Protein AF-0000000075447834 (afdb_homodimer)

Secondary structure (DSSP, 8-state):
---TT--GGGS-STTS--------SEEEEEEE--TTSS--EEEEEESS-HHHHHHHHHHHHHTTS-EEEEEEE-SSEEEEEEE----HHHHHHTT-SS--TT--/---TT--GGGS-STTS--------SEEEEEEE--TTSS--EEEEEESS-HHHHHHHHHHHHHTTS-EEEEEEE-SSEEEEEEE----HHHHHHTT-SS--TT--

Nearest PDB structures (foldseek):
  1kh0-assembly2_B  TM=5.477E-01  e=8.102E-01  Finegoldia magna ATCC 29328
  4hjg-assembly1_E  TM=5.346E-01  e=2.939E+00  Finegoldia magna
  2ptl-assembly1_A  TM=4.427E-01  e=2.271E+00  Finegoldia magna ATCC 29328
  2lgy-assembly1_A  TM=3.957E-01  e=1.272E+00  Homo sapiens
  4hjg-assembly1_E  TM=5.349E-01  e=2.998E+00  Finegoldia magna

pLDDT: mean 83.27, std 23.87, range [28.47, 98.81]

Organism: Fusarium oxysporum f. sp. cubense (strain race 4) (NCBI:txid2502994)

Structure (mmCIF, N/CA/C/O backbone):
data_AF-0000000075447834-model_v1
#
loop_
_entity.id
_entity.type
_entity.pdbx_description
1 polymer 'Uncharacterized protein'
#
loop_
_atom_site.group_PDB
_atom_site.id
_atom_site.type_symbol
_atom_site.label_atom_id
_atom_site.label_alt_id
_atom_site.label_comp_id
_atom_site.label_asym_id
_atom_site.label_entity_id
_atom_site.label_seq_id
_atom_site.pdbx_PDB_ins_code
_atom_site.Cartn_x
_atom_site.Cartn_y
_atom_site.Cartn_z
_atom_site.occupancy
_atom_site.B_iso_or_equiv
_atom_site.auth_seq_id
_atom_site.auth_comp_id
_atom_site.auth_asym_id
_atom_site.auth_atom_id
_atom_site.pdbx_PDB_model_num
ATOM 1 N N . THR A 1 1 ? -39.594 -42.281 -1.046 1 28.5 1 THR A N 1
ATOM 2 C CA . THR A 1 1 ? -38.969 -42.125 0.265 1 28.5 1 THR A CA 1
ATOM 3 C C . THR A 1 1 ? -37.5 -41.844 0.125 1 28.5 1 THR A C 1
ATOM 5 O O . THR A 1 1 ? -36.719 -42.656 -0.408 1 28.5 1 THR A O 1
ATOM 8 N N . VAL A 1 2 ? -37.062 -40.562 -0.288 1 35.28 2 VAL A N 1
ATOM 9 C CA . VAL A 1 2 ? -35.719 -40.062 -0.541 1 35.28 2 VAL A CA 1
ATOM 10 C C . VAL A 1 2 ? -34.844 -40.25 0.708 1 35.28 2 VAL A C 1
ATOM 12 O O . VAL A 1 2 ? -35.219 -39.781 1.794 1 35.28 2 VAL A O 1
ATOM 15 N N . ASP A 1 3 ? -34.094 -41.469 0.791 1 34.47 3 ASP A N 1
ATOM 16 C CA . ASP A 1 3 ? -33.312 -41.844 1.957 1 34.47 3 ASP A CA 1
ATOM 17 C C . ASP A 1 3 ? -32.25 -40.781 2.273 1 34.47 3 ASP A C 1
ATOM 19 O O . ASP A 1 3 ? -31.422 -40.469 1.436 1 34.47 3 ASP A O 1
ATOM 23 N N . PRO A 1 4 ? -32.312 -39.781 3.139 1 43.09 4 PRO A N 1
ATOM 24 C CA . PRO A 1 4 ? -31.469 -38.688 3.578 1 43.09 4 PRO A CA 1
ATOM 25 C C . PRO A 1 4 ? -30.109 -39.125 4.109 1 43.09 4 PRO A C 1
ATOM 27 O O . PRO A 1 4 ? -29.312 -38.312 4.551 1 43.09 4 PRO A O 1
ATOM 30 N N . SER A 1 5 ? -29.844 -40.469 4.293 1 35.91 5 SER A N 1
ATOM 31 C CA . SER A 1 5 ? -28.688 -40.906 5.055 1 35.91 5 SER A CA 1
ATOM 32 C C . SER A 1 5 ? -27.406 -40.812 4.223 1 35.91 5 SER A C 1
ATOM 34 O O . SER A 1 5 ? -26.375 -41.406 4.59 1 35.91 5 SER A O 1
ATOM 36 N N . THR A 1 6 ? -27.422 -40.656 2.883 1 35.34 6 THR A N 1
ATOM 37 C CA . THR A 1 6 ? -26.125 -40.656 2.197 1 35.34 6 THR A CA 1
ATOM 38 C C . THR A 1 6 ? -25.156 -39.688 2.865 1 35.34 6 THR A C 1
ATOM 40 O O . THR A 1 6 ? -25.375 -38.469 2.855 1 35.34 6 THR A O 1
ATOM 43 N N . ASN A 1 7 ? -24.594 -40.094 3.986 1 37.5 7 ASN A N 1
ATOM 44 C CA . ASN A 1 7 ? -23.547 -39.438 4.762 1 37.5 7 ASN A CA 1
ATOM 45 C C . ASN A 1 7 ? -22.391 -39 3.869 1 37.5 7 ASN A C 1
ATOM 47 O O . ASN A 1 7 ? -21.828 -39.781 3.123 1 37.5 7 ASN A O 1
ATOM 51 N N . PRO A 1 8 ? -22.172 -37.719 3.561 1 40.03 8 PRO A N 1
ATOM 52 C CA . PRO A 1 8 ? -21.016 -37.188 2.852 1 40.03 8 PRO A CA 1
ATOM 53 C C . PRO A 1 8 ? -19.688 -37.75 3.381 1 40.03 8 PRO A C 1
ATOM 55 O O . PRO A 1 8 ? -18.641 -37.125 3.164 1 40.03 8 PRO A O 1
ATOM 58 N N . ALA A 1 9 ? -19.625 -38.875 4.004 1 37.84 9 ALA A N 1
ATOM 59 C CA . ALA A 1 9 ? -18.406 -39.469 4.523 1 37.84 9 ALA A CA 1
ATOM 60 C C . ALA A 1 9 ? -17.344 -39.594 3.432 1 37.84 9 ALA A C 1
ATOM 62 O O . ALA A 1 9 ? -16.141 -39.688 3.725 1 37.84 9 ALA A O 1
ATOM 63 N N . SER A 1 10 ? -17.688 -40.281 2.299 1 38.34 10 SER A N 1
ATOM 64 C CA . SER A 1 10 ? -16.672 -40.875 1.434 1 38.34 10 SER A CA 1
ATOM 65 C C . SER A 1 10 ? -15.758 -39.781 0.834 1 38.34 10 SER A C 1
ATOM 67 O O . SER A 1 10 ? -15.461 -39.812 -0.363 1 38.34 10 SER A O 1
ATOM 69 N N . TRP A 1 11 ? -15.938 -38.531 1.157 1 37.72 11 TRP A N 1
ATOM 70 C CA . TRP A 1 11 ? -14.859 -37.75 0.591 1 37.72 11 TRP A CA 1
ATOM 71 C C . TRP A 1 11 ? -13.5 -38.281 1.04 1 37.72 11 TRP A C 1
ATOM 73 O O . TRP A 1 11 ? -13.312 -38.625 2.209 1 37.72 11 TRP A O 1
ATOM 83 N N . PRO A 1 12 ? -12.828 -39.062 0.175 1 41.09 12 PRO A N 1
ATOM 84 C CA . PRO A 1 12 ? -11.523 -39.562 0.606 1 41.09 12 PRO A CA 1
ATOM 85 C C . PRO A 1 12 ? -10.82 -38.625 1.587 1 41.09 12 PRO A C 1
ATOM 87 O O . PRO A 1 12 ? -11 -37.406 1.512 1 41.09 12 PRO A O 1
ATOM 90 N N . PRO A 1 13 ? -10.57 -39.094 2.828 1 39.94 13 PRO A N 1
ATOM 91 C CA . PRO A 1 13 ? -10.023 -38.25 3.867 1 39.94 13 PRO A CA 1
ATOM 92 C C . PRO A 1 13 ? -8.977 -37.25 3.324 1 39.94 13 PRO A C 1
ATOM 94 O O . PRO A 1 13 ? -8.695 -36.25 3.953 1 39.94 13 PRO A O 1
ATOM 97 N N . GLY A 1 14 ? -8.016 -37.812 2.518 1 38.38 14 GLY A N 1
ATOM 98 C CA . GLY A 1 14 ? -6.762 -37.125 2.242 1 38.38 14 GLY A CA 1
ATOM 99 C C . GLY A 1 14 ? -6.945 -35.781 1.575 1 38.38 14 GLY A C 1
ATOM 100 O O . GLY A 1 14 ? -6.078 -34.906 1.668 1 38.38 14 GLY A O 1
ATOM 101 N N . GLN A 1 15 ? -7.391 -35.875 0.274 1 37.28 15 GLN A N 1
ATOM 102 C CA . GLN A 1 15 ? -7.426 -34.625 -0.498 1 37.28 15 GLN A CA 1
ATOM 103 C C . GLN A 1 15 ? -8.492 -33.688 0.036 1 37.28 15 GLN A C 1
ATOM 105 O O . GLN A 1 15 ? -9.469 -33.375 -0.661 1 37.28 15 GLN A O 1
ATOM 110 N N . ALA A 1 16 ? -9.133 -34.031 1.076 1 38.34 16 ALA A N 1
ATOM 111 C CA . ALA A 1 16 ? -9.93 -32.906 1.513 1 38.34 16 ALA A CA 1
ATOM 112 C C . ALA A 1 16 ? -9.18 -31.5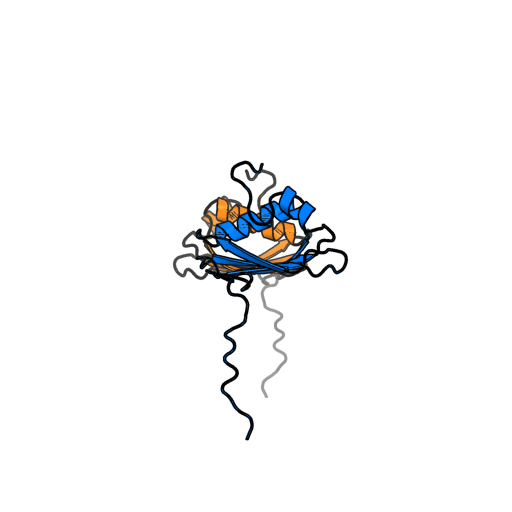78 1.283 1 38.34 16 ALA A C 1
ATOM 114 O O . ALA A 1 16 ? -7.973 -31.5 1.504 1 38.34 16 ALA A O 1
ATOM 115 N N . PRO A 1 17 ? -9.398 -30.828 0.225 1 39.88 17 PRO A N 1
ATOM 116 C CA . PRO A 1 17 ? -8.602 -29.609 0.366 1 39.88 17 PRO A CA 1
ATOM 117 C C . PRO A 1 17 ? -8.32 -29.266 1.824 1 39.88 17 PRO A C 1
ATOM 119 O O . PRO A 1 17 ? -9.25 -29.094 2.619 1 39.88 17 PRO A O 1
ATOM 122 N N . GLU A 1 18 ? -7.73 -30.156 2.682 1 39.69 18 GLU A N 1
ATOM 123 C CA . GLU A 1 18 ? -7.371 -29.688 4.012 1 39.69 18 GLU A CA 1
ATOM 124 C C . GLU A 1 18 ? -7.316 -28.156 4.055 1 39.69 18 GLU A C 1
ATOM 126 O O . GLU A 1 18 ? -6.328 -27.562 3.627 1 39.69 18 GLU A O 1
ATOM 131 N N . PHE A 1 19 ? -8.156 -27.406 3.604 1 39.91 19 PHE A N 1
ATOM 132 C CA . PHE A 1 19 ? -8.297 -25.984 3.877 1 39.91 19 PHE A CA 1
ATOM 133 C C . PHE A 1 19 ? -7.875 -25.672 5.305 1 39.91 19 PHE A C 1
ATOM 135 O O . PHE A 1 19 ? -8.719 -25.594 6.203 1 39.91 19 PHE A O 1
ATOM 142 N N . GLY A 1 20 ? -7.363 -26.531 5.969 1 45.41 20 GLY A N 1
ATOM 143 C CA . GLY A 1 20 ? -6.84 -26.047 7.238 1 45.41 20 GLY A CA 1
ATOM 144 C C . GLY A 1 20 ? -6.461 -24.578 7.207 1 45.41 20 GLY A C 1
ATOM 145 O O . GLY A 1 20 ? -5.512 -24.188 6.523 1 45.41 20 GLY A O 1
ATOM 146 N N . THR A 1 21 ? -7.484 -23.734 7.008 1 58.06 21 THR A N 1
ATOM 147 C CA . THR A 1 21 ? -7.402 -22.297 6.875 1 58.06 21 THR A CA 1
ATOM 148 C C . THR A 1 21 ? -6.375 -21.719 7.844 1 58.06 21 THR A C 1
ATOM 150 O O . THR A 1 21 ? -6.5 -21.875 9.055 1 58.06 21 THR A O 1
ATOM 153 N N . ALA A 1 22 ? -5.105 -21.844 7.5 1 70.69 22 ALA A N 1
ATOM 154 C CA . ALA A 1 22 ? -4.184 -21.062 8.32 1 70.69 22 ALA A CA 1
ATOM 155 C C . ALA A 1 22 ? -4.84 -19.781 8.812 1 70.69 22 ALA A C 1
ATOM 157 O O . ALA A 1 22 ? -5.633 -19.172 8.094 1 70.69 22 ALA A O 1
ATOM 158 N N . ILE A 1 23 ? -5.027 -19.766 10.188 1 84.19 23 ILE A N 1
ATOM 159 C CA . ILE A 1 23 ? -5.508 -18.531 10.82 1 84.19 23 ILE A CA 1
ATOM 160 C C . ILE A 1 23 ? -4.352 -17.547 10.984 1 84.19 23 ILE A C 1
ATOM 162 O O . ILE A 1 23 ? -3.365 -17.859 11.656 1 84.19 23 ILE A O 1
ATOM 166 N N . TYR A 1 24 ? -4.379 -16.625 10.172 1 91.81 24 TYR A N 1
ATOM 167 C CA . TYR A 1 24 ? -3.389 -15.555 10.266 1 91.81 24 TYR A CA 1
ATOM 168 C C . TYR A 1 24 ? -3.959 -14.344 10.984 1 91.81 24 TYR A C 1
ATOM 170 O O . TYR A 1 24 ? -5.176 -14.133 11 1 91.81 24 TYR A O 1
ATOM 178 N N . ARG A 1 25 ? -3.158 -13.664 11.68 1 96.19 25 ARG A N 1
ATOM 179 C CA . ARG A 1 25 ? -3.586 -12.375 12.203 1 96.19 25 ARG A CA 1
ATOM 180 C C . ARG A 1 25 ? -4.102 -11.477 11.086 1 96.19 25 ARG A C 1
ATOM 182 O O . ARG A 1 25 ? -5.18 -10.883 11.203 1 96.19 25 ARG A O 1
ATOM 189 N N . VAL A 1 26 ? -3.322 -11.43 10.039 1 97 26 VAL A N 1
ATOM 190 C CA . VAL A 1 26 ? -3.703 -10.672 8.852 1 97 26 VAL A CA 1
ATOM 191 C C . VAL A 1 26 ? -3.895 -11.625 7.676 1 97 26 VAL A C 1
ATOM 193 O O . VAL A 1 26 ? -2.963 -12.336 7.285 1 97 26 VAL A O 1
ATOM 196 N N . ASP A 1 27 ? -5.059 -11.633 7.109 1 97 27 ASP A N 1
ATOM 197 C CA . ASP A 1 27 ? -5.352 -12.391 5.895 1 97 27 ASP A CA 1
ATOM 198 C C . ASP A 1 27 ? -5 -11.578 4.648 1 97 27 ASP A C 1
ATOM 200 O O . ASP A 1 27 ? -5.312 -10.391 4.566 1 97 27 ASP A O 1
ATOM 204 N N . VAL A 1 28 ? -4.289 -12.211 3.693 1 97.69 28 VAL A N 1
ATOM 205 C CA . VAL A 1 28 ? -3.945 -11.547 2.438 1 97.69 28 VAL A CA 1
ATOM 206 C C . VAL A 1 28 ? -4.457 -12.375 1.262 1 97.69 28 VAL A C 1
ATOM 208 O O . VAL A 1 28 ? -4.18 -13.57 1.169 1 97.69 28 VAL A O 1
ATOM 211 N N . THR A 1 29 ? -5.199 -11.766 0.412 1 98.19 29 THR A N 1
ATOM 212 C CA . THR A 1 29 ? -5.73 -12.438 -0.771 1 98.19 29 THR A CA 1
ATOM 213 C C . THR A 1 29 ? -5.312 -11.703 -2.041 1 98.19 29 THR A C 1
ATOM 215 O O . THR A 1 29 ? -5.461 -10.477 -2.137 1 98.19 29 THR A O 1
ATOM 218 N N . TYR A 1 30 ? -4.734 -12.461 -2.934 1 98.31 30 TYR A N 1
ATOM 219 C CA . TYR A 1 30 ? -4.398 -11.945 -4.258 1 98.31 30 TYR A CA 1
ATOM 220 C C . TYR A 1 30 ? -5.371 -12.469 -5.309 1 98.31 30 TYR A C 1
ATOM 222 O O . TYR A 1 30 ? -5.676 -13.664 -5.344 1 98.31 30 TYR A O 1
ATOM 230 N N . ILE A 1 31 ? -5.883 -11.562 -6.191 1 98.56 31 ILE A N 1
ATOM 231 C CA . ILE A 1 31 ? -6.789 -11.906 -7.281 1 98.56 31 ILE A CA 1
ATOM 232 C C . ILE A 1 31 ? -6.23 -11.383 -8.602 1 98.56 31 ILE A C 1
ATOM 234 O O . ILE A 1 31 ? -6.086 -10.172 -8.789 1 98.56 31 ILE A O 1
ATOM 238 N N . ASN A 1 32 ? -5.906 -12.242 -9.508 1 98.75 32 ASN A N 1
ATOM 239 C CA . ASN A 1 32 ? -5.379 -11.859 -10.812 1 98.75 32 ASN A CA 1
ATOM 240 C C . ASN A 1 32 ? -6.484 -11.773 -11.859 1 98.75 32 ASN A C 1
ATOM 242 O O . ASN A 1 32 ? -7.246 -12.727 -12.039 1 98.75 32 ASN A O 1
ATOM 246 N N . LEU A 1 33 ? -6.508 -10.711 -12.594 1 98.31 33 LEU A N 1
ATOM 247 C CA . LEU A 1 33 ?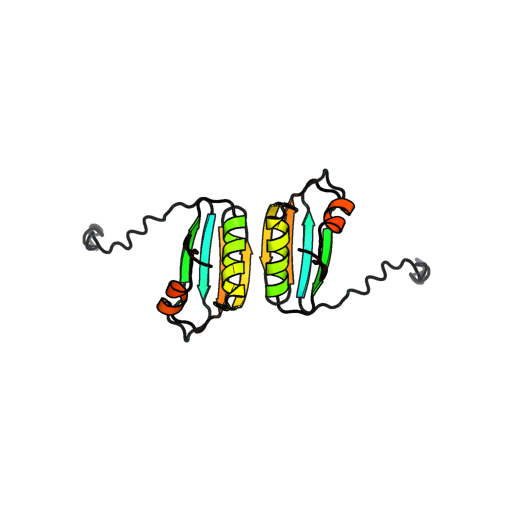 -7.578 -10.492 -13.555 1 98.31 33 LEU A CA 1
ATOM 248 C C . LEU A 1 33 ? -7.141 -10.898 -14.961 1 98.31 33 LEU A C 1
ATOM 250 O O . LEU A 1 33 ? -7.957 -10.945 -15.883 1 98.31 33 LEU A O 1
ATOM 254 N N . ASN A 1 34 ? -5.852 -11.219 -15.109 1 97.94 34 ASN A N 1
ATOM 255 C CA . ASN A 1 34 ? -5.34 -11.539 -16.438 1 97.94 34 ASN A CA 1
ATOM 256 C C . ASN A 1 34 ? -5.621 -12.992 -16.812 1 97.94 34 ASN A C 1
ATOM 258 O O . ASN A 1 34 ? -5.121 -13.914 -16.172 1 97.94 34 ASN A O 1
ATOM 262 N N . ARG A 1 35 ? -6.254 -13.148 -17.844 1 95.81 35 ARG A N 1
ATOM 263 C CA . ARG A 1 35 ? -6.723 -14.469 -18.234 1 95.81 35 ARG A CA 1
ATOM 264 C C . ARG A 1 35 ? -5.602 -15.289 -18.859 1 95.81 35 ARG A C 1
ATOM 266 O O . ARG A 1 35 ? -5.699 -16.516 -18.969 1 95.81 35 ARG A O 1
ATOM 273 N N . ASP A 1 36 ? -4.547 -14.656 -19.297 1 96.88 36 ASP A N 1
ATOM 274 C CA . ASP A 1 36 ? -3.455 -15.352 -19.953 1 96.88 36 ASP A CA 1
ATOM 275 C C . ASP A 1 36 ? -2.539 -16.031 -18.953 1 96.88 36 ASP A C 1
ATOM 277 O O . ASP A 1 36 ? -1.665 -16.828 -19.328 1 96.88 36 ASP A O 1
ATOM 281 N N . SER A 1 37 ? -2.654 -15.664 -17.75 1 97.69 37 SER A N 1
ATOM 282 C CA . SER A 1 37 ? -1.888 -16.281 -16.672 1 97.69 37 SER A CA 1
ATOM 283 C C . SER A 1 37 ? -2.639 -17.453 -16.047 1 97.69 37 SER A C 1
ATOM 285 O O . SER A 1 37 ? -3.871 -17.453 -16 1 97.69 37 SER A O 1
ATOM 287 N N . ASP A 1 38 ? -1.878 -18.438 -15.57 1 97.94 38 ASP A N 1
ATOM 288 C CA . ASP A 1 38 ? -2.514 -19.531 -14.859 1 97.94 38 ASP A CA 1
ATOM 289 C C . ASP A 1 38 ? -2.699 -19.188 -13.383 1 97.94 38 ASP A C 1
ATOM 291 O O . ASP A 1 38 ? -3.275 -19.969 -12.625 1 97.94 38 ASP A O 1
ATOM 295 N N . PHE A 1 39 ? -2.131 -18.062 -12.984 1 97.81 39 PHE A N 1
ATOM 296 C CA . PHE A 1 39 ? -2.365 -17.578 -11.633 1 97.81 39 PHE A CA 1
ATOM 297 C C . PHE A 1 39 ? -3.715 -16.875 -11.531 1 97.81 39 PHE A C 1
ATOM 299 O O . PHE A 1 39 ? -3.932 -15.852 -12.164 1 97.81 39 PHE A O 1
ATOM 306 N N . ARG A 1 40 ? -4.523 -17.391 -10.648 1 96.75 40 ARG A N 1
ATOM 307 C CA . ARG A 1 40 ? -5.855 -16.797 -10.531 1 96.75 40 ARG A CA 1
ATOM 308 C C . ARG A 1 40 ? -6.035 -16.109 -9.18 1 96.75 40 ARG A C 1
ATOM 310 O O . ARG A 1 40 ? -6.125 -14.883 -9.109 1 96.75 40 ARG A O 1
ATOM 317 N N . THR A 1 41 ? -6.148 -16.938 -8.156 1 97.25 41 THR A N 1
ATOM 318 C CA . THR A 1 41 ? -6.344 -16.406 -6.812 1 97.25 41 THR A CA 1
ATOM 319 C C . THR A 1 41 ? -5.453 -17.125 -5.809 1 97.25 41 THR A C 1
ATOM 321 O O . THR A 1 41 ? -5.141 -18.312 -5.992 1 97.25 41 THR A O 1
ATOM 324 N N . LEU A 1 42 ? -5.004 -16.422 -4.789 1 96.56 42 LEU A N 1
ATOM 325 C CA . LEU A 1 42 ? -4.266 -17.016 -3.674 1 96.56 42 LEU A CA 1
ATOM 326 C C . LEU A 1 42 ? -4.637 -16.328 -2.359 1 96.56 42 LEU A C 1
ATOM 328 O O . LEU A 1 42 ? -4.598 -15.109 -2.256 1 96.56 42 LEU A O 1
ATOM 332 N N . ARG A 1 43 ? -5.055 -17.094 -1.402 1 95.81 43 ARG A N 1
ATOM 333 C CA . ARG A 1 43 ? -5.25 -16.625 -0.034 1 95.81 43 ARG A CA 1
ATOM 334 C C . ARG A 1 43 ? -4.094 -17.062 0.862 1 95.81 43 ARG A C 1
ATOM 336 O O . ARG A 1 43 ? -3.723 -18.234 0.887 1 95.81 43 ARG A O 1
ATOM 343 N N . THR A 1 44 ? -3.508 -16.188 1.461 1 96.31 44 THR A N 1
ATOM 344 C CA . THR A 1 44 ? -2.387 -16.391 2.373 1 96.31 44 THR A CA 1
ATOM 345 C C . THR A 1 44 ? -2.479 -15.445 3.562 1 96.31 44 THR A C 1
ATOM 347 O O . THR A 1 44 ? -3.566 -14.977 3.91 1 96.31 44 THR A O 1
ATOM 350 N N . GLY A 1 45 ? -1.356 -15.234 4.277 1 95.44 45 GLY A N 1
ATOM 351 C CA . GLY A 1 45 ? -1.421 -14.32 5.406 1 95.44 45 GLY A CA 1
ATOM 352 C C . GLY A 1 45 ? -0.121 -14.242 6.188 1 95.44 45 GLY A C 1
ATOM 353 O O . GLY A 1 45 ? 0.907 -14.758 5.742 1 95.44 45 GLY A O 1
ATOM 354 N N . THR A 1 46 ? -0.201 -13.414 7.184 1 95.12 46 THR A N 1
ATOM 355 C CA . THR A 1 46 ? 0.93 -13.211 8.086 1 95.12 46 THR A CA 1
ATOM 356 C C . THR A 1 46 ? 0.451 -13.016 9.516 1 95.12 46 THR A C 1
ATOM 358 O O . THR A 1 46 ? -0.654 -12.516 9.75 1 95.12 46 THR A O 1
ATOM 361 N N . ASN A 1 47 ? 1.235 -13.414 10.367 1 95.56 47 ASN A N 1
ATOM 362 C CA . ASN A 1 47 ? 0.919 -13.195 11.773 1 95.56 47 ASN A CA 1
ATOM 363 C C . ASN A 1 47 ? 1.473 -11.867 12.273 1 95.56 47 ASN A C 1
ATOM 365 O O . ASN A 1 47 ? 1.315 -11.523 13.453 1 95.56 47 ASN A O 1
ATOM 369 N N . SER A 1 48 ? 2.072 -11.164 11.406 1 95.25 48 SER A N 1
ATOM 370 C CA . SER A 1 48 ? 2.586 -9.836 11.719 1 95.25 48 SER A CA 1
ATOM 371 C C . SER A 1 48 ? 1.508 -8.773 11.539 1 95.25 48 SER A C 1
ATOM 373 O O . SER A 1 48 ? 0.354 -9.094 11.242 1 95.25 48 SER A O 1
ATOM 375 N N . HIS A 1 49 ? 1.883 -7.52 11.82 1 95.88 49 HIS A N 1
ATOM 376 C CA . HIS A 1 49 ? 1.037 -6.348 11.625 1 95.88 49 HIS A CA 1
ATOM 377 C C . HIS A 1 49 ? 0.724 -6.133 10.148 1 95.88 49 HIS A C 1
ATOM 379 O O . HIS A 1 49 ? 1.472 -6.586 9.281 1 95.88 49 HIS A O 1
ATOM 385 N N . ILE A 1 50 ? -0.331 -5.43 9.812 1 97.5 50 ILE A N 1
ATOM 386 C CA . ILE A 1 50 ? -0.814 -5.168 8.461 1 97.5 50 ILE A CA 1
ATOM 387 C C . ILE A 1 50 ? 0.273 -4.469 7.652 1 97.5 50 ILE A C 1
ATOM 389 O O . ILE A 1 50 ? 0.369 -4.652 6.434 1 97.5 50 ILE A O 1
ATOM 393 N N . HIS A 1 51 ? 1.151 -3.715 8.273 1 97.5 51 HIS A N 1
ATOM 394 C CA . HIS A 1 51 ? 2.24 -3.033 7.582 1 97.5 51 HIS A CA 1
ATOM 395 C C . HIS A 1 51 ? 3.121 -4.023 6.828 1 97.5 51 HIS A C 1
ATOM 397 O O . HIS A 1 51 ? 3.639 -3.711 5.754 1 97.5 51 HIS A O 1
ATOM 403 N N . HIS A 1 52 ? 3.195 -5.203 7.41 1 96.69 52 HIS A N 1
ATOM 404 C CA . HIS A 1 52 ? 4.004 -6.23 6.762 1 96.69 52 HIS A CA 1
ATOM 405 C C . HIS A 1 52 ? 3.424 -6.617 5.406 1 96.69 52 HIS A C 1
ATOM 407 O O . HIS A 1 52 ? 4.164 -6.789 4.434 1 96.69 52 HIS A O 1
ATOM 413 N N . ALA A 1 53 ? 2.123 -6.719 5.312 1 97.44 53 ALA A N 1
ATOM 414 C CA . ALA A 1 53 ? 1.455 -7.047 4.055 1 97.44 53 ALA A CA 1
ATOM 415 C C . ALA A 1 53 ? 1.648 -5.934 3.027 1 97.44 53 ALA A C 1
ATOM 417 O O . ALA A 1 53 ? 1.972 -6.203 1.868 1 97.44 53 ALA A O 1
ATOM 418 N N . VAL A 1 54 ? 1.488 -4.691 3.48 1 98.25 54 VAL A N 1
ATOM 419 C CA . VAL A 1 54 ? 1.616 -3.547 2.584 1 98.25 54 VAL A CA 1
ATOM 420 C C . VAL A 1 54 ? 3.047 -3.463 2.057 1 98.25 54 VAL A C 1
ATOM 422 O O . VAL A 1 54 ? 3.264 -3.223 0.867 1 98.25 54 VAL A O 1
ATOM 425 N N . ILE A 1 55 ? 4.004 -3.688 2.885 1 97.56 55 ILE A N 1
ATOM 426 C CA . ILE A 1 55 ? 5.41 -3.682 2.5 1 97.56 55 ILE A CA 1
ATOM 427 C C . ILE A 1 55 ? 5.668 -4.777 1.471 1 97.56 55 ILE A C 1
ATOM 429 O O . ILE A 1 55 ? 6.34 -4.547 0.462 1 97.56 55 ILE A O 1
ATOM 433 N N . GLN A 1 56 ? 5.141 -5.949 1.712 1 97.25 56 GLN A N 1
ATOM 434 C CA . GLN A 1 56 ? 5.344 -7.066 0.796 1 97.25 56 GLN A CA 1
ATOM 435 C C . GLN A 1 56 ? 4.77 -6.758 -0.583 1 97.25 56 GLN A C 1
ATOM 437 O O . GLN A 1 56 ? 5.402 -7.035 -1.604 1 97.25 56 GLN A O 1
ATOM 442 N N . VAL A 1 57 ? 3.557 -6.191 -0.647 1 98.19 57 VAL A N 1
ATOM 443 C CA . VAL A 1 57 ? 2.949 -5.801 -1.915 1 98.19 57 VAL A CA 1
ATOM 444 C C . VAL A 1 57 ? 3.85 -4.801 -2.635 1 98.19 57 VAL A C 1
ATOM 446 O O . VAL A 1 57 ? 4.07 -4.91 -3.842 1 98.19 57 VAL A O 1
ATOM 449 N N . THR A 1 58 ? 4.355 -3.893 -1.876 1 97.62 58 THR A N 1
ATOM 450 C CA . THR A 1 58 ? 5.211 -2.863 -2.451 1 97.62 58 THR A CA 1
ATOM 451 C C . THR A 1 58 ? 6.473 -3.48 -3.051 1 97.62 58 THR A C 1
ATOM 453 O O . THR A 1 58 ? 6.922 -3.066 -4.121 1 97.62 58 THR A O 1
ATOM 456 N N . LYS A 1 59 ? 7.039 -4.395 -2.422 1 96.62 59 LYS A N 1
ATOM 457 C CA . LYS A 1 59 ? 8.195 -5.098 -2.973 1 96.62 59 LYS A CA 1
ATOM 458 C C . LYS A 1 59 ? 7.844 -5.785 -4.289 1 96.62 59 LYS A C 1
ATOM 460 O O . LYS A 1 59 ? 8.641 -5.781 -5.23 1 96.62 59 LYS A O 1
ATOM 465 N N . HIS A 1 60 ? 6.746 -6.43 -4.328 1 97.69 60 HIS A N 1
ATOM 466 C CA . HIS A 1 60 ? 6.305 -7.109 -5.543 1 97.69 60 HIS A CA 1
ATOM 467 C C . HIS A 1 60 ? 6.234 -6.141 -6.719 1 97.69 60 HIS A C 1
ATOM 469 O O . HIS A 1 60 ? 6.715 -6.445 -7.812 1 97.69 60 HIS A O 1
ATOM 475 N N . ILE A 1 61 ? 5.555 -4.977 -6.508 1 97.12 61 ILE A N 1
ATOM 476 C CA . ILE A 1 61 ? 5.359 -4.055 -7.617 1 97.12 61 ILE A CA 1
ATOM 477 C C . ILE A 1 61 ? 6.695 -3.428 -8.016 1 97.12 61 ILE A C 1
ATOM 479 O O . ILE A 1 61 ? 6.934 -3.146 -9.188 1 97.12 61 ILE A O 1
ATOM 483 N N . ALA A 1 62 ? 7.531 -3.223 -7.023 1 95.06 62 ALA A N 1
ATOM 484 C CA . ALA A 1 62 ? 8.859 -2.701 -7.324 1 95.06 62 ALA A CA 1
ATOM 485 C C . ALA A 1 62 ? 9.648 -3.672 -8.203 1 95.06 62 ALA A C 1
ATOM 487 O O . ALA A 1 62 ? 10.438 -3.252 -9.047 1 95.06 62 ALA A O 1
ATOM 488 N N . ARG A 1 63 ? 9.391 -4.91 -8.07 1 95.81 63 ARG A N 1
ATOM 489 C CA . ARG A 1 63 ? 10.078 -5.941 -8.844 1 95.81 63 ARG A CA 1
ATOM 490 C C . ARG A 1 63 ? 9.359 -6.199 -10.164 1 95.81 63 ARG A C 1
ATOM 492 O O . ARG A 1 63 ? 9.789 -7.035 -10.961 1 95.81 63 ARG A O 1
ATOM 499 N N . GLY A 1 64 ? 8.219 -5.605 -10.359 1 96.75 64 GLY A N 1
ATOM 500 C CA . GLY A 1 64 ? 7.473 -5.734 -11.602 1 96.75 64 GLY A CA 1
ATOM 501 C C . GLY A 1 64 ? 6.691 -7.031 -11.695 1 96.75 64 GLY A C 1
ATOM 502 O O . GLY A 1 64 ? 6.43 -7.527 -12.797 1 96.75 64 GLY A O 1
ATOM 503 N N . LEU A 1 65 ? 6.352 -7.559 -10.539 1 97.94 65 LEU A N 1
ATOM 504 C CA . LEU A 1 65 ? 5.668 -8.844 -10.57 1 97.94 65 LEU A CA 1
ATOM 505 C C . LEU A 1 65 ? 4.238 -8.688 -11.078 1 97.94 65 LEU A C 1
ATOM 507 O O . LEU A 1 65 ? 3.723 -9.562 -11.781 1 97.94 65 LEU A O 1
ATOM 511 N N . TYR A 1 66 ? 3.613 -7.668 -10.773 1 98.25 66 TYR A N 1
ATOM 512 C CA . TYR A 1 66 ? 2.266 -7.367 -11.234 1 98.25 66 TYR A CA 1
ATOM 513 C C . TYR A 1 66 ? 1.962 -5.879 -11.117 1 98.25 66 TYR A C 1
ATOM 515 O O . TYR A 1 66 ? 2.715 -5.137 -10.477 1 98.25 66 TYR A O 1
ATOM 523 N N . GLN A 1 67 ? 0.872 -5.449 -11.742 1 98.06 67 GLN A N 1
ATOM 524 C CA . GLN A 1 67 ? 0.271 -4.133 -11.547 1 98.06 67 GLN A CA 1
ATOM 525 C C . GLN A 1 67 ? -0.965 -4.215 -10.656 1 98.06 67 GLN A C 1
ATOM 527 O O . GLN A 1 67 ? -1.759 -5.152 -10.773 1 98.06 67 GLN A O 1
ATOM 532 N N . ILE A 1 68 ? -1.058 -3.223 -9.789 1 98.38 68 ILE A N 1
ATOM 533 C CA . ILE A 1 68 ? -2.236 -3.178 -8.93 1 98.38 68 ILE A CA 1
ATOM 534 C C . ILE A 1 68 ? -3.416 -2.592 -9.703 1 98.38 68 ILE A C 1
ATOM 536 O O . ILE A 1 68 ? -3.305 -1.518 -10.305 1 98.38 68 ILE A O 1
ATOM 540 N N . VAL A 1 69 ? -4.469 -3.334 -9.742 1 98.12 69 VAL A N 1
ATOM 541 C CA . VAL A 1 69 ? -5.734 -2.799 -10.234 1 98.12 69 VAL A CA 1
ATOM 542 C C . VAL A 1 69 ? -6.48 -2.104 -9.094 1 98.12 69 VAL A C 1
ATOM 544 O O . VAL A 1 69 ? -6.988 -0.995 -9.266 1 98.12 69 VAL A O 1
ATOM 547 N N . SER A 1 70 ? -6.5 -2.775 -7.938 1 98.69 70 SER A N 1
ATOM 548 C CA . SER A 1 70 ? -7.016 -2.189 -6.703 1 98.69 70 SER A CA 1
ATOM 549 C C . SER A 1 70 ? -6.496 -2.936 -5.477 1 98.69 70 SER A C 1
ATOM 551 O O . SER A 1 70 ? -5.984 -4.051 -5.594 1 98.69 70 SER A O 1
ATOM 553 N N . MET A 1 71 ? -6.574 -2.244 -4.387 1 98.69 71 MET A N 1
ATOM 554 C CA . MET A 1 71 ? -6.148 -2.824 -3.119 1 98.69 71 MET A CA 1
ATOM 555 C C . MET A 1 71 ? -6.973 -2.27 -1.961 1 98.69 71 MET A C 1
ATOM 557 O O . MET A 1 71 ? -7.18 -1.058 -1.868 1 98.69 71 MET A O 1
ATOM 561 N N . ASN A 1 72 ? -7.527 -3.178 -1.175 1 98.75 72 ASN A N 1
ATOM 562 C CA . ASN A 1 72 ? -8.242 -2.814 0.046 1 98.75 72 ASN A CA 1
ATOM 563 C C . ASN A 1 72 ? -7.52 -3.326 1.289 1 98.75 72 ASN A C 1
ATOM 565 O O . ASN A 1 72 ? -7.355 -4.535 1.463 1 98.75 72 ASN A O 1
ATOM 569 N N . VAL A 1 73 ? -7.07 -2.354 2.08 1 98.62 73 VAL A N 1
ATOM 570 C CA . VAL A 1 73 ? -6.285 -2.65 3.273 1 98.62 73 VAL A CA 1
ATOM 571 C C . VAL A 1 73 ? -7.098 -2.322 4.523 1 98.62 73 VAL A C 1
ATOM 573 O O . VAL A 1 73 ? -7.602 -1.207 4.668 1 98.62 73 VAL A O 1
ATOM 576 N N . GLY A 1 74 ? -7.285 -3.264 5.41 1 98.19 74 GLY A N 1
ATOM 577 C CA . GLY A 1 74 ? -7.801 -3.111 6.762 1 98.19 74 GLY A CA 1
ATOM 578 C C . GLY A 1 74 ? -6.852 -3.627 7.824 1 98.19 74 GLY A C 1
ATOM 579 O O . GLY A 1 74 ? -5.742 -4.07 7.512 1 98.19 74 GLY A O 1
ATOM 580 N N . GLU A 1 75 ? -7.344 -3.572 9.023 1 96.06 75 GLU A N 1
ATOM 581 C CA . GLU A 1 75 ? -6.48 -3.971 10.133 1 96.06 75 GLU A CA 1
ATOM 582 C C . GLU A 1 75 ? -6.105 -5.445 10.039 1 96.06 75 GLU A C 1
ATOM 584 O O . GLU A 1 75 ? -4.98 -5.828 10.367 1 96.06 75 GLU A O 1
ATOM 589 N N . TYR A 1 76 ? -6.953 -6.281 9.531 1 97.06 76 TYR A N 1
ATOM 590 C CA . TYR A 1 76 ? -6.723 -7.719 9.609 1 97.06 76 TYR A CA 1
ATOM 591 C C . TYR A 1 76 ? -6.812 -8.359 8.227 1 97.06 76 TYR A C 1
ATOM 593 O O . TYR A 1 76 ? -6.785 -9.586 8.102 1 97.06 76 TYR A O 1
ATOM 601 N N . GLN A 1 77 ? -6.93 -7.574 7.285 1 98.25 77 GLN A N 1
ATOM 602 C CA . GLN A 1 77 ? -7.086 -8.156 5.957 1 98.25 77 GLN A CA 1
ATOM 603 C C . GLN A 1 77 ? -6.57 -7.215 4.875 1 98.25 77 GLN A C 1
ATOM 605 O O . GLN A 1 77 ? -6.766 -6 4.957 1 98.25 77 GLN A O 1
ATOM 610 N N . CYS A 1 78 ? -5.98 -7.707 3.863 1 98.5 78 CYS A N 1
ATOM 611 C CA . CYS A 1 78 ? -5.543 -7.031 2.645 1 98.5 78 CYS A CA 1
ATOM 612 C C . CYS A 1 78 ? -5.973 -7.812 1.408 1 98.5 78 CYS A C 1
ATOM 614 O O . CYS A 1 78 ? -5.633 -8.992 1.264 1 98.5 78 CYS A O 1
ATOM 616 N N . ILE A 1 79 ? -6.77 -7.172 0.541 1 98.75 79 ILE A N 1
ATOM 617 C CA . ILE A 1 79 ? -7.172 -7.781 -0.724 1 98.75 79 ILE A CA 1
ATOM 618 C C . ILE A 1 79 ? -6.531 -7.023 -1.886 1 98.75 79 ILE A C 1
ATOM 620 O O . ILE A 1 79 ? -6.754 -5.82 -2.047 1 98.75 79 ILE A O 1
ATOM 624 N N . VAL A 1 80 ? -5.734 -7.719 -2.648 1 98.75 80 VAL A N 1
ATOM 625 C CA . VAL A 1 80 ? -5.035 -7.141 -3.791 1 98.75 80 VAL A C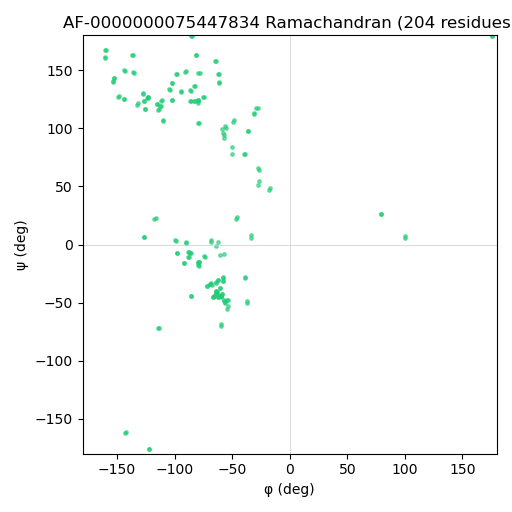A 1
ATOM 626 C C . VAL A 1 80 ? -5.621 -7.688 -5.09 1 98.75 80 VAL A C 1
ATOM 628 O O . VAL A 1 80 ? -5.469 -8.875 -5.395 1 98.75 80 VAL A O 1
ATOM 631 N N . VAL A 1 81 ? -6.348 -6.863 -5.77 1 98.81 81 VAL A N 1
ATOM 632 C CA . VAL A 1 81 ? -6.73 -7.168 -7.145 1 98.81 81 VAL A CA 1
ATOM 633 C C . VAL A 1 81 ? -5.633 -6.699 -8.102 1 98.81 81 VAL A C 1
ATOM 635 O O . VAL A 1 81 ? -5.27 -5.523 -8.109 1 98.81 81 VAL A O 1
ATOM 638 N N . MET A 1 82 ? -5.105 -7.609 -8.914 1 98.56 82 MET A N 1
ATOM 639 C CA . MET A 1 82 ? -3.873 -7.363 -9.664 1 98.56 82 MET A CA 1
ATOM 640 C C . MET A 1 82 ? -4 -7.855 -11.102 1 98.56 82 MET A C 1
ATOM 642 O O . MET A 1 82 ? -4.969 -8.531 -11.445 1 98.56 82 MET A O 1
ATOM 646 N N . GLU A 1 83 ? -3.123 -7.383 -11.922 1 98.56 83 GLU A N 1
ATOM 647 C CA . GLU A 1 83 ? -2.996 -7.871 -13.289 1 98.56 83 GLU A CA 1
ATOM 648 C C . GLU A 1 83 ? -1.564 -8.305 -13.586 1 98.56 83 GLU A C 1
ATOM 650 O O . GLU A 1 83 ? -0.623 -7.535 -13.391 1 98.56 83 GLU A O 1
ATOM 655 N N . THR A 1 84 ? -1.39 -9.562 -14.016 1 98.62 84 THR A N 1
ATOM 656 C CA . THR A 1 84 ? -0.096 -10.055 -14.477 1 98.62 84 THR A CA 1
ATOM 657 C C . THR A 1 84 ? -0.273 -11.203 -15.469 1 98.62 84 THR A C 1
ATOM 659 O O . THR A 1 84 ? -1.187 -12.016 -15.32 1 98.62 84 THR A O 1
ATOM 662 N N . GLU A 1 85 ? 0.487 -11.258 -16.453 1 98.38 85 GLU A N 1
ATOM 663 C CA . GLU A 1 85 ? 0.5 -12.359 -17.406 1 98.38 85 GLU A CA 1
ATOM 664 C C . GLU A 1 85 ? 1.441 -13.469 -16.953 1 98.38 85 GLU A C 1
ATOM 666 O O . GLU A 1 85 ? 1.478 -14.547 -17.562 1 98.38 85 GLU A O 1
ATOM 671 N N . LYS A 1 86 ? 2.25 -13.148 -15.898 1 98.12 86 LYS A N 1
ATOM 672 C CA . LYS A 1 86 ? 3.221 -14.125 -15.406 1 98.12 86 LYS A CA 1
ATOM 673 C C . LYS A 1 86 ? 2.523 -15.375 -14.891 1 98.12 86 LYS A C 1
ATOM 675 O O . LYS A 1 86 ? 1.431 -15.297 -14.328 1 98.12 86 LYS A O 1
ATOM 680 N N . LEU A 1 87 ? 3.156 -16.453 -15.062 1 98.12 87 LEU A N 1
ATOM 681 C CA . LEU A 1 87 ? 2.641 -17.734 -14.586 1 98.12 87 LEU A CA 1
ATOM 682 C C . LEU A 1 87 ? 2.939 -17.922 -13.102 1 98.12 87 LEU A C 1
ATOM 684 O O . LEU A 1 87 ? 3.826 -17.266 -12.555 1 98.12 87 LEU A O 1
ATOM 688 N N . THR A 1 88 ? 2.266 -18.828 -12.508 1 97.31 88 THR A N 1
ATOM 689 C CA . THR A 1 88 ? 2.391 -19.094 -11.086 1 97.31 88 THR A CA 1
ATOM 690 C C . THR A 1 88 ? 3.836 -19.422 -10.719 1 97.31 88 THR A C 1
ATOM 692 O O . THR A 1 88 ? 4.379 -18.859 -9.758 1 97.31 88 THR A O 1
ATOM 695 N N . ASP A 1 89 ? 4.461 -20.328 -11.492 1 96.38 89 ASP A N 1
ATOM 696 C CA . ASP A 1 89 ? 5.824 -20.75 -11.188 1 96.38 89 ASP A CA 1
ATOM 697 C C . ASP A 1 89 ? 6.789 -19.562 -11.242 1 96.38 89 ASP A C 1
ATOM 699 O O . ASP A 1 89 ? 7.727 -19.484 -10.445 1 96.38 89 ASP A O 1
ATOM 703 N N . ASP A 1 90 ? 6.559 -18.703 -12.156 1 96.94 90 ASP A N 1
ATOM 704 C CA . ASP A 1 90 ? 7.395 -17.516 -12.289 1 96.94 90 ASP A CA 1
ATOM 705 C C . ASP A 1 90 ? 7.238 -16.578 -11.086 1 96.94 90 ASP A C 1
ATOM 707 O O . ASP A 1 90 ? 8.227 -16.094 -10.539 1 96.94 90 ASP A O 1
ATOM 711 N N . LEU A 1 91 ? 6.027 -16.344 -10.672 1 97.44 91 LEU A N 1
ATOM 712 C CA . LEU A 1 91 ? 5.762 -15.516 -9.508 1 97.44 91 LEU A CA 1
ATOM 713 C C . LEU A 1 91 ? 6.418 -16.094 -8.258 1 97.44 91 LEU A C 1
ATOM 715 O O . LEU A 1 91 ? 7.102 -15.383 -7.52 1 97.44 91 LEU A O 1
ATOM 719 N N . MET A 1 92 ? 6.289 -17.375 -8.094 1 95.25 92 MET A N 1
ATOM 720 C CA . MET A 1 92 ? 6.797 -18.047 -6.898 1 95.25 92 MET A CA 1
ATOM 721 C C . MET A 1 92 ? 8.32 -18.016 -6.867 1 95.25 92 MET A C 1
ATOM 723 O O . MET A 1 92 ? 8.922 -17.953 -5.793 1 95.25 92 MET A O 1
ATOM 727 N N . SER A 1 93 ? 8.883 -18.094 -7.996 1 94.94 93 SER A N 1
ATOM 728 C CA . SER A 1 93 ? 10.344 -18.094 -8.078 1 94.94 93 SER A CA 1
ATOM 729 C C . SER A 1 93 ? 10.922 -16.719 -7.809 1 94.94 93 SER A C 1
ATOM 731 O O . SER A 1 93 ? 12.133 -16.578 -7.613 1 94.94 93 SER A O 1
ATOM 733 N N . HIS A 1 94 ? 10.055 -15.703 -7.762 1 95.06 94 HIS A N 1
ATOM 734 C CA . HIS A 1 94 ? 10.523 -14.336 -7.578 1 95.06 94 HIS A CA 1
ATOM 735 C C . HIS A 1 94 ? 10.008 -13.75 -6.27 1 95.06 94 HIS A C 1
ATOM 737 O O . HIS A 1 94 ? 9.844 -12.531 -6.156 1 95.06 94 HIS A O 1
ATOM 743 N N . GLY A 1 95 ? 9.648 -14.57 -5.312 1 92.75 95 GLY A N 1
ATOM 744 C CA . GLY A 1 95 ? 9.391 -14.102 -3.959 1 92.75 95 GLY A CA 1
ATOM 745 C C . GLY A 1 95 ? 7.91 -13.945 -3.658 1 92.75 95 GLY A C 1
ATOM 746 O O . GLY A 1 95 ? 7.539 -13.422 -2.605 1 92.75 95 GLY A O 1
ATOM 747 N N . PHE A 1 96 ? 7.082 -14.352 -4.574 1 96.19 96 PHE A N 1
ATOM 748 C CA . PHE A 1 96 ? 5.641 -14.359 -4.359 1 96.19 96 PHE A CA 1
ATOM 749 C C . PHE A 1 96 ? 5.215 -15.609 -3.594 1 96.19 96 PHE A C 1
ATOM 751 O O . PHE A 1 96 ? 5.715 -16.703 -3.854 1 96.19 96 PHE A O 1
ATOM 758 N N . PRO A 1 97 ? 4.297 -15.477 -2.559 1 96.62 97 PRO A N 1
ATOM 759 C CA . PRO A 1 97 ? 3.643 -14.266 -2.061 1 96.62 97 PRO A CA 1
ATOM 760 C C . PRO A 1 97 ? 4.414 -13.602 -0.923 1 96.62 97 PRO A C 1
ATOM 762 O O . PRO A 1 97 ? 4.125 -12.461 -0.556 1 96.62 97 PRO A O 1
ATOM 765 N N . TRP A 1 98 ? 5.406 -14.336 -0.271 1 95.94 98 TRP A N 1
ATOM 766 C CA . TRP A 1 98 ? 6.223 -13.797 0.811 1 95.94 98 TRP A CA 1
ATOM 767 C C . TRP A 1 98 ? 7.707 -13.984 0.52 1 95.94 98 TRP A C 1
ATOM 769 O O . TRP A 1 98 ? 8.141 -15.086 0.169 1 95.94 98 TRP A O 1
ATOM 779 N N . ASP A 1 99 ? 8.312 -12.836 0.682 1 91.06 99 ASP A N 1
ATOM 780 C CA . ASP A 1 99 ? 9.75 -12.93 0.493 1 91.06 99 ASP A CA 1
ATOM 781 C C . ASP A 1 99 ? 10.383 -13.883 1.507 1 91.06 99 ASP A C 1
ATOM 783 O O . ASP A 1 99 ? 9.93 -13.969 2.65 1 91.06 99 ASP A O 1
ATOM 787 N N . ARG A 1 100 ? 11.305 -14.641 0.998 1 74.62 100 ARG A N 1
ATOM 788 C CA . ARG A 1 100 ? 12.148 -15.422 1.892 1 74.62 100 ARG A CA 1
ATOM 789 C C . ARG A 1 100 ? 13.227 -14.555 2.523 1 74.62 100 ARG A C 1
ATOM 791 O O . ARG A 1 100 ? 13.523 -13.461 2.033 1 74.62 100 ARG A O 1
ATOM 798 N N . ASN A 1 101 ? 13.523 -14.938 3.693 1 65.44 101 ASN A N 1
ATOM 799 C CA . ASN A 1 101 ? 14.57 -14.227 4.418 1 65.44 101 ASN A CA 1
ATOM 800 C C . ASN A 1 101 ? 15.719 -13.844 3.494 1 65.44 101 ASN A C 1
ATOM 802 O O . ASN A 1 101 ? 16.391 -12.828 3.713 1 65.44 101 ASN A O 1
ATOM 806 N N . ASP A 1 102 ? 15.898 -14.609 2.479 1 55.38 102 ASP A N 1
ATOM 807 C CA . ASP A 1 102 ? 17.047 -14.383 1.606 1 55.38 102 ASP A CA 1
ATOM 808 C C . ASP A 1 102 ? 16.641 -13.617 0.348 1 55.38 102 ASP A C 1
ATOM 810 O O . ASP A 1 102 ? 17.453 -13.438 -0.562 1 55.38 102 ASP A O 1
ATOM 814 N N . ASP A 1 103 ? 15.398 -13.258 0.334 1 57.06 103 ASP A N 1
ATOM 815 C CA . ASP A 1 103 ? 14.992 -12.523 -0.858 1 57.06 103 ASP A CA 1
ATOM 816 C C . ASP A 1 103 ? 15.531 -11.094 -0.834 1 57.06 103 ASP A C 1
ATOM 818 O O . ASP A 1 103 ? 15.531 -10.438 0.211 1 57.06 103 ASP A O 1
ATOM 822 N N . PRO A 1 104 ? 16.25 -10.594 -1.901 1 52.56 104 PRO A N 1
ATOM 823 C CA . PRO A 1 104 ? 16.906 -9.281 -1.929 1 52.56 104 PRO A CA 1
ATOM 824 C C . PRO A 1 104 ? 15.945 -8.141 -1.628 1 52.56 104 PRO A C 1
ATOM 826 O O . PRO A 1 104 ? 14.734 -8.281 -1.813 1 52.56 104 PRO A O 1
ATOM 829 N N . THR B 1 1 ? -39.5 40.812 0.307 1 28.47 1 THR B N 1
ATOM 830 C CA . THR B 1 1 ? -38.875 40.75 -1.012 1 28.47 1 THR B CA 1
ATOM 831 C C . THR B 1 1 ? -37.375 40.469 -0.891 1 28.47 1 THR B C 1
ATOM 833 O O . THR B 1 1 ? -36.656 41.312 -0.36 1 28.47 1 THR B O 1
ATOM 836 N N . VAL B 1 2 ? -36.875 39.25 -0.438 1 34.5 2 VAL B N 1
ATOM 837 C CA . VAL B 1 2 ? -35.5 38.812 -0.18 1 34.5 2 VAL B CA 1
ATOM 838 C C . VAL B 1 2 ? -34.656 38.969 -1.451 1 34.5 2 VAL B C 1
ATOM 840 O O . VAL B 1 2 ? -35.031 38.438 -2.504 1 34.5 2 VAL B O 1
ATOM 843 N N . ASP B 1 3 ? -33.906 40.188 -1.588 1 33.97 3 ASP B N 1
ATOM 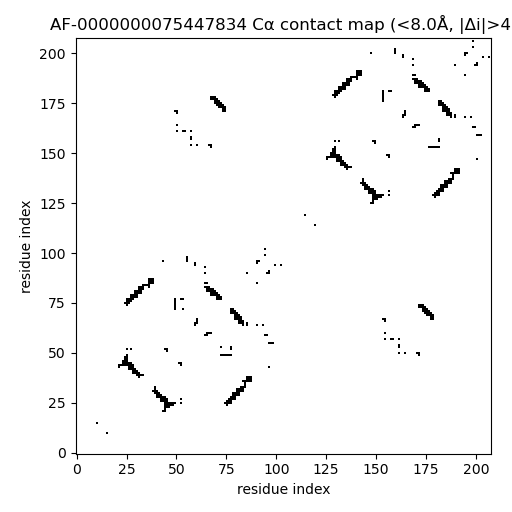844 C CA . ASP B 1 3 ? -33.156 40.531 -2.779 1 33.97 3 ASP B CA 1
ATOM 845 C C . ASP B 1 3 ? -32.094 39.469 -3.076 1 33.97 3 ASP B C 1
ATOM 847 O O . ASP B 1 3 ? -31.234 39.188 -2.236 1 33.97 3 ASP B O 1
ATOM 851 N N . PRO B 1 4 ? -32.125 38.5 -3.912 1 43.41 4 PRO B N 1
ATOM 852 C CA . PRO B 1 4 ? -31.266 37.375 -4.324 1 43.41 4 PRO B CA 1
ATOM 853 C C . PRO B 1 4 ? -29.922 37.812 -4.875 1 43.41 4 PRO B C 1
ATOM 855 O O . PRO B 1 4 ? -29.109 36.969 -5.285 1 43.41 4 PRO B O 1
ATOM 858 N N . SER B 1 5 ? -29.641 39.125 -5.129 1 35.94 5 SER B N 1
ATOM 859 C CA . SER B 1 5 ? -28.484 39.562 -5.91 1 35.94 5 SER B CA 1
ATOM 860 C C . SER B 1 5 ? -27.203 39.531 -5.074 1 35.94 5 SER B C 1
ATOM 862 O O . SER B 1 5 ? -26.188 40.094 -5.477 1 35.94 5 SER B O 1
ATOM 864 N N . THR B 1 6 ? -27.219 39.438 -3.719 1 34.75 6 THR B N 1
ATOM 865 C CA . THR B 1 6 ? -25.938 39.531 -3.037 1 34.75 6 THR B CA 1
ATOM 866 C C . THR B 1 6 ? -24.922 38.562 -3.666 1 34.75 6 THR B C 1
ATOM 868 O O . THR B 1 6 ? -25.094 37.344 -3.623 1 34.75 6 THR B O 1
ATOM 871 N N . ASN B 1 7 ? -24.297 39.031 -4.742 1 38.03 7 ASN B N 1
ATOM 872 C CA . ASN B 1 7 ? -23.203 38.406 -5.48 1 38.03 7 ASN B CA 1
ATOM 873 C C . ASN B 1 7 ? -22.078 37.938 -4.547 1 38.03 7 ASN B C 1
ATOM 875 O O . ASN B 1 7 ? -21.578 38.75 -3.754 1 38.03 7 ASN B O 1
ATOM 879 N N . PRO B 1 8 ? -21.875 36.656 -4.242 1 39.94 8 PRO B N 1
ATOM 880 C CA . PRO B 1 8 ? -20.734 36.156 -3.475 1 39.94 8 PRO B CA 1
ATOM 881 C C . PRO B 1 8 ? -19.406 36.719 -3.93 1 39.94 8 PRO B C 1
ATOM 883 O O . PRO B 1 8 ? -18.344 36.156 -3.635 1 39.94 8 PRO B O 1
ATOM 886 N N . ALA B 1 9 ? -19.297 37.812 -4.57 1 38.12 9 ALA B N 1
ATOM 887 C CA . ALA B 1 9 ? -18.047 38.438 -4.98 1 38.12 9 ALA B CA 1
ATOM 888 C C . ALA B 1 9 ? -17.094 38.625 -3.793 1 38.12 9 ALA B C 1
ATOM 890 O O . ALA B 1 9 ? -15.883 38.75 -3.967 1 38.12 9 ALA B O 1
ATOM 891 N N . SER B 1 10 ? -17.531 39.25 -2.699 1 38.31 10 SER B N 1
ATOM 892 C CA . SER B 1 10 ? -16.641 39.875 -1.715 1 38.31 10 SER B CA 1
ATOM 893 C C . SER B 1 10 ? -15.766 38.812 -1.048 1 38.31 10 SER B C 1
ATOM 895 O O . SER B 1 10 ? -15.453 38.906 0.139 1 38.31 10 SER B O 1
ATOM 897 N N . TRP B 1 11 ? -15.906 37.562 -1.374 1 37.69 11 TRP B N 1
ATOM 898 C CA . TRP B 1 11 ? -14.852 36.781 -0.741 1 37.69 11 TRP B CA 1
ATOM 899 C C . TRP B 1 11 ? -13.477 37.312 -1.121 1 37.69 11 TRP B C 1
ATOM 901 O O . TRP B 1 11 ? -13.242 37.656 -2.273 1 37.69 11 TRP B O 1
ATOM 911 N N . PRO B 1 12 ? -12.844 38.062 -0.206 1 41.44 12 PRO B N 1
ATOM 912 C CA . PRO B 1 12 ? -11.523 38.562 -0.574 1 41.44 12 PRO B CA 1
ATOM 913 C C . PRO B 1 12 ? -10.805 37.656 -1.576 1 41.44 12 PRO B C 1
ATOM 915 O O . PRO B 1 12 ? -11 36.438 -1.57 1 41.44 12 PRO B O 1
ATOM 918 N N . PRO B 1 13 ? -10.508 38.188 -2.781 1 39.94 13 PRO B N 1
ATOM 919 C CA . PRO B 1 13 ? -9.93 37.375 -3.842 1 39.94 13 PRO B CA 1
ATOM 920 C C . PRO B 1 13 ? -8.945 36.344 -3.309 1 39.94 13 PRO B C 1
ATOM 922 O O . PRO B 1 13 ? -8.625 35.375 -4 1 39.94 13 PRO B O 1
ATOM 925 N N . GLY B 1 14 ? -7.977 36.781 -2.457 1 38.12 14 GLY B N 1
ATOM 926 C CA . GLY B 1 14 ? -6.762 36.062 -2.162 1 38.12 14 GLY B CA 1
ATOM 927 C C . GLY B 1 14 ? -7.027 34.688 -1.551 1 38.12 14 GLY B C 1
ATOM 928 O O . GLY B 1 14 ? -6.176 33.781 -1.607 1 38.12 14 GLY B O 1
ATOM 929 N N . GLN B 1 15 ? -7.555 34.75 -0.294 1 37.06 15 GLN B N 1
ATOM 930 C CA . GLN B 1 15 ? -7.688 33.469 0.419 1 37.06 15 GLN B CA 1
ATOM 931 C C . GLN B 1 15 ? -8.75 32.594 -0.221 1 37.06 15 GLN B C 1
ATOM 933 O O . GLN B 1 15 ? -9.773 32.312 0.4 1 37.06 15 GLN B O 1
ATOM 938 N N . ALA B 1 16 ? -9.344 33.031 -1.265 1 37.81 16 ALA B N 1
ATOM 939 C CA . ALA B 1 16 ? -10.148 31.953 -1.808 1 37.81 16 ALA B CA 1
ATOM 940 C C . ALA B 1 16 ? -9.445 30.609 -1.634 1 37.81 16 ALA B C 1
ATOM 942 O O . ALA B 1 16 ? -8.234 30.5 -1.822 1 37.81 16 ALA B O 1
ATOM 943 N N . PRO B 1 17 ? -9.734 29.812 -0.633 1 39.47 17 PRO B N 1
ATOM 944 C CA . PRO B 1 17 ? -8.977 28.578 -0.813 1 39.47 17 PRO B CA 1
ATOM 945 C C . PRO B 1 17 ? -8.664 28.281 -2.279 1 39.47 17 PRO B C 1
ATOM 947 O O . PRO B 1 17 ? -9.578 28.172 -3.1 1 39.47 17 PRO B O 1
ATOM 950 N N . GLU B 1 18 ? -8.086 29.219 -3.094 1 39.47 18 GLU B N 1
ATOM 951 C CA . GLU B 1 18 ? -7.715 28.781 -4.434 1 39.47 18 GLU B CA 1
ATOM 952 C C . GLU B 1 18 ? -7.668 27.25 -4.52 1 39.47 18 GLU B C 1
ATOM 954 O O . GLU B 1 18 ? -6.691 26.625 -4.098 1 39.47 18 GLU B O 1
ATOM 959 N N . PHE B 1 19 ? -8.531 26.531 -4.125 1 39.78 19 PHE B N 1
ATOM 960 C CA . PHE B 1 19 ? -8.711 25.109 -4.43 1 39.78 19 PHE B CA 1
ATOM 961 C C . PHE B 1 19 ? -8.258 24.797 -5.855 1 39.78 19 PHE B C 1
ATOM 963 O O . PHE B 1 19 ? -9.078 24.766 -6.773 1 39.78 19 PHE B O 1
ATOM 970 N N . GLY B 1 20 ? -7.738 25.672 -6.5 1 45.03 20 GLY B N 1
ATOM 971 C CA . GLY B 1 20 ? -7.184 25.188 -7.754 1 45.03 20 GLY B CA 1
ATOM 972 C C . GLY B 1 20 ? -6.77 23.734 -7.707 1 45.03 20 GLY B C 1
ATOM 973 O O . GLY B 1 20 ? -5.84 23.375 -6.984 1 45.03 20 GLY B O 1
ATOM 974 N N . THR B 1 21 ? -7.762 22.891 -7.559 1 57.16 21 THR B N 1
ATOM 975 C CA . THR B 1 21 ? -7.652 21.438 -7.398 1 57.16 21 THR B CA 1
ATOM 976 C C . THR B 1 21 ? -6.57 20.875 -8.312 1 57.16 21 THR B C 1
ATOM 978 O O . THR B 1 21 ? -6.641 21.031 -9.531 1 57.16 21 THR B O 1
ATOM 981 N N . ALA B 1 22 ? -5.324 21.047 -7.902 1 69.62 22 ALA B N 1
ATOM 982 C CA . ALA B 1 22 ? -4.355 20.281 -8.68 1 69.62 22 ALA B CA 1
ATOM 983 C C . ALA B 1 22 ? -4.969 18.984 -9.195 1 69.62 22 ALA B C 1
ATOM 985 O O . ALA B 1 22 ? -5.777 18.359 -8.508 1 69.62 22 ALA B O 1
ATOM 986 N N . ILE B 1 23 ? -5.105 18.984 -10.562 1 84.06 23 ILE B N 1
ATOM 987 C CA . ILE B 1 23 ? -5.531 17.75 -11.211 1 84.06 23 ILE B CA 1
ATOM 988 C C . ILE B 1 23 ? -4.348 16.797 -11.328 1 84.06 23 ILE B C 1
ATOM 990 O O . ILE B 1 23 ? -3.342 17.109 -11.961 1 84.06 23 ILE B O 1
ATOM 994 N N . TYR B 1 24 ? -4.383 15.875 -10.523 1 92.19 24 TYR B N 1
ATOM 995 C CA . TYR B 1 24 ? -3.371 14.828 -10.578 1 92.19 24 TYR B CA 1
ATOM 996 C C . TYR B 1 24 ? -3.896 13.602 -11.312 1 92.19 24 TYR B C 1
ATOM 998 O O . TYR B 1 24 ? -5.105 13.375 -11.367 1 92.19 24 TYR B O 1
ATOM 1006 N N . ARG B 1 25 ? -3.057 12.953 -11.977 1 96.19 25 ARG B N 1
ATOM 1007 C CA . ARG B 1 25 ? -3.443 11.648 -12.508 1 96.19 25 ARG B CA 1
ATOM 1008 C C . ARG B 1 25 ? -3.975 10.742 -11.406 1 96.19 25 ARG B C 1
ATOM 1010 O O . ARG B 1 25 ? -5.039 10.133 -11.555 1 96.19 25 ARG B O 1
ATOM 1017 N N . VAL B 1 26 ? -3.221 10.711 -10.328 1 97 26 VAL B N 1
ATOM 1018 C CA . VAL B 1 26 ? -3.623 9.945 -9.148 1 97 26 VAL B CA 1
ATOM 1019 C C . VAL B 1 26 ? -3.873 10.898 -7.98 1 97 26 VAL B C 1
ATOM 1021 O O . VAL B 1 26 ? -2.973 11.625 -7.562 1 97 26 VAL B O 1
ATOM 1024 N N . ASP B 1 27 ? -5.062 10.883 -7.465 1 97.06 27 ASP B N 1
ATOM 1025 C CA . ASP B 1 27 ? -5.418 11.633 -6.262 1 97.06 27 ASP B CA 1
ATOM 1026 C C . ASP B 1 27 ? -5.098 10.828 -5 1 97.06 27 ASP B C 1
ATOM 1028 O O . ASP B 1 27 ? -5.391 9.633 -4.93 1 97.06 27 ASP B O 1
ATOM 1032 N N . VAL B 1 28 ? -4.426 11.469 -4.02 1 97.69 28 VAL B N 1
ATOM 1033 C CA . VAL B 1 28 ? -4.113 10.82 -2.752 1 97.69 28 VAL B CA 1
ATOM 1034 C C . VAL B 1 28 ? -4.688 11.633 -1.596 1 97.69 28 VAL B C 1
ATOM 1036 O O . VAL B 1 28 ? -4.441 12.836 -1.497 1 97.69 28 VAL B O 1
ATOM 1039 N N . THR B 1 29 ? -5.445 11.008 -0.773 1 98.19 29 THR B N 1
ATOM 1040 C CA . THR B 1 29 ? -6.035 11.664 0.389 1 98.19 29 THR B CA 1
ATOM 1041 C C . THR B 1 29 ? -5.641 10.945 1.674 1 98.19 29 THR B C 1
ATOM 1043 O O . THR B 1 29 ? -5.766 9.719 1.767 1 98.19 29 THR B O 1
ATOM 1046 N N . TYR B 1 30 ? -5.109 11.711 2.59 1 98.31 30 TYR B N 1
ATOM 1047 C CA . TYR B 1 30 ? -4.809 11.211 3.926 1 98.31 30 TYR B CA 1
ATOM 1048 C C . TYR B 1 30 ? -5.832 11.711 4.941 1 98.31 30 TYR B C 1
ATOM 1050 O O . TYR B 1 30 ? -6.164 12.898 4.961 1 98.31 30 TYR B O 1
ATOM 1058 N N . ILE B 1 31 ? -6.352 10.797 5.801 1 98.56 31 ILE B N 1
ATOM 1059 C CA . ILE B 1 31 ? -7.305 11.125 6.859 1 98.56 31 ILE B CA 1
ATOM 1060 C C . ILE B 1 31 ? -6.777 10.617 8.203 1 98.56 31 ILE B C 1
ATOM 1062 O O . ILE B 1 31 ? -6.609 9.414 8.391 1 98.56 31 ILE B O 1
ATOM 1066 N N . ASN B 1 32 ? -6.504 11.477 9.117 1 98.75 32 ASN B N 1
ATOM 1067 C CA . ASN B 1 32 ? -6.012 11.109 10.438 1 98.75 32 ASN B CA 1
ATOM 1068 C C . ASN B 1 32 ? -7.148 11 11.445 1 98.75 32 ASN B C 1
ATOM 1070 O O . ASN B 1 32 ? -7.941 11.93 11.594 1 98.75 32 ASN B O 1
ATOM 1074 N N . LEU B 1 33 ? -7.176 9.938 12.18 1 98.31 33 LEU B N 1
ATOM 1075 C CA . LEU B 1 33 ? -8.273 9.688 13.109 1 98.31 33 LEU B CA 1
ATOM 1076 C C . LEU B 1 33 ? -7.895 10.109 14.523 1 98.31 33 LEU B C 1
ATOM 1078 O O . LEU B 1 33 ? -8.742 10.125 15.422 1 98.31 33 LEU B O 1
ATOM 1082 N N . ASN B 1 34 ? -6.629 10.469 14.711 1 97.94 34 ASN B N 1
ATOM 1083 C CA . ASN B 1 34 ? -6.176 10.805 16.062 1 97.94 34 ASN B CA 1
ATOM 1084 C C . ASN B 1 34 ? -6.504 12.25 16.422 1 97.94 34 ASN B C 1
ATOM 1086 O O . ASN B 1 34 ? -6 13.18 15.797 1 97.94 34 ASN B O 1
ATOM 1090 N N . ARG B 1 35 ? -7.176 12.391 17.422 1 95.75 35 ARG B N 1
ATOM 1091 C CA . ARG B 1 35 ? -7.695 13.703 17.781 1 95.75 35 ARG B CA 1
ATOM 1092 C C . ARG B 1 35 ? -6.617 14.547 18.453 1 95.75 35 ARG B C 1
ATOM 1094 O O . ARG B 1 35 ? -6.754 15.766 18.562 1 95.75 35 ARG B O 1
ATOM 1101 N N . ASP B 1 36 ? -5.57 13.945 18.922 1 96.88 36 ASP B N 1
ATOM 1102 C CA . ASP B 1 36 ? -4.52 14.672 19.625 1 96.88 36 ASP B CA 1
ATOM 1103 C C . ASP B 1 36 ? -3.584 15.383 18.656 1 96.88 36 ASP B C 1
ATOM 1105 O O . ASP B 1 36 ? -2.738 16.172 19.062 1 96.88 36 ASP B O 1
ATOM 1109 N N . SER B 1 37 ? -3.65 15 17.469 1 97.69 37 SER B N 1
ATOM 1110 C CA . SER B 1 37 ? -2.857 15.625 16.406 1 97.69 37 SER B CA 1
ATOM 1111 C C . SER B 1 37 ? -3.611 16.781 15.766 1 97.69 37 SER B C 1
ATOM 1113 O O . SER B 1 37 ? -4.84 16.75 15.664 1 97.69 37 SER B O 1
ATOM 1115 N N . ASP B 1 38 ? -2.863 17.766 15.297 1 97.88 38 ASP B N 1
ATOM 1116 C CA . ASP B 1 38 ? -3.496 18.859 14.555 1 97.88 38 ASP B CA 1
ATOM 1117 C C . ASP B 1 38 ? -3.617 18.516 13.07 1 97.88 38 ASP B C 1
ATOM 1119 O O . ASP B 1 38 ? -4.184 19.281 12.289 1 97.88 38 ASP B O 1
ATOM 1123 N N . PHE B 1 39 ? -3.006 17.406 12.703 1 97.81 39 PHE B N 1
ATOM 1124 C CA . PHE B 1 39 ? -3.184 16.922 11.344 1 97.81 39 PHE B CA 1
ATOM 1125 C C . PHE B 1 39 ? -4.512 16.188 11.203 1 97.81 39 PHE B C 1
ATOM 1127 O O . PHE B 1 39 ? -4.727 15.148 11.844 1 97.81 39 PHE B O 1
ATOM 1134 N N . ARG B 1 40 ? -5.312 16.641 10.297 1 96.75 40 ARG B N 1
ATOM 1135 C CA . ARG B 1 40 ? -6.625 16.031 10.133 1 96.75 40 ARG B CA 1
ATOM 1136 C C . ARG B 1 40 ? -6.742 15.336 8.781 1 96.75 40 ARG B C 1
ATOM 1138 O O . ARG B 1 40 ? -6.816 14.109 8.711 1 96.75 40 ARG B O 1
ATOM 1145 N N . THR B 1 41 ? -6.824 16.156 7.754 1 97.25 41 THR B N 1
ATOM 1146 C CA . THR B 1 41 ? -6.953 15.617 6.402 1 97.25 41 THR B CA 1
ATOM 1147 C C . THR B 1 41 ? -6.047 16.359 5.434 1 97.25 41 THR B C 1
ATOM 1149 O O . THR B 1 41 ? -5.762 17.547 5.625 1 97.25 41 THR B O 1
ATOM 1152 N N . LEU B 1 42 ? -5.555 15.68 4.422 1 96.5 42 LEU B N 1
ATOM 1153 C CA . LEU B 1 42 ? -4.789 16.281 3.336 1 96.5 42 LEU B CA 1
ATOM 1154 C C . LEU B 1 42 ? -5.105 15.594 2.01 1 96.5 42 LEU B C 1
ATOM 1156 O O . LEU B 1 42 ? -5.043 14.367 1.909 1 96.5 42 LEU B O 1
ATOM 1160 N N . ARG B 1 43 ? -5.492 16.344 1.03 1 95.81 43 ARG B N 1
ATOM 1161 C CA . ARG B 1 43 ? -5.625 15.875 -0.345 1 95.81 43 ARG B CA 1
ATOM 1162 C C . ARG B 1 43 ? -4.445 16.328 -1.197 1 95.81 43 ARG B C 1
ATOM 1164 O O . ARG B 1 43 ? -4.09 17.5 -1.199 1 95.81 43 ARG B O 1
ATOM 1171 N N . THR B 1 44 ? -3.822 15.469 -1.778 1 96.38 44 THR B N 1
ATOM 1172 C CA . THR B 1 44 ? -2.668 15.695 -2.643 1 96.38 44 THR B CA 1
ATOM 1173 C C . THR B 1 44 ? -2.689 14.742 -3.834 1 96.38 44 THR B C 1
ATOM 1175 O O . THR B 1 44 ? -3.754 14.258 -4.23 1 96.38 44 THR B O 1
ATOM 1178 N N . GLY B 1 45 ? -1.551 14.555 -4.508 1 95.5 45 GLY B N 1
ATOM 1179 C CA . GLY B 1 45 ? -1.554 13.641 -5.641 1 95.5 45 GLY B CA 1
ATOM 1180 C C . GLY B 1 45 ? -0.226 13.594 -6.371 1 95.5 45 GLY B C 1
ATOM 1181 O O . GLY B 1 45 ? 0.771 14.141 -5.895 1 95.5 45 GLY B O 1
ATOM 1182 N N . THR B 1 46 ? -0.254 12.766 -7.375 1 95.19 46 THR B N 1
ATOM 1183 C CA . THR B 1 46 ? 0.911 12.594 -8.234 1 95.19 46 THR B CA 1
ATOM 1184 C C . THR B 1 46 ? 0.484 12.375 -9.688 1 95.19 46 THR B C 1
ATOM 1186 O O . THR B 1 46 ? -0.601 11.859 -9.953 1 95.19 46 THR B O 1
ATOM 1189 N N . ASN B 1 47 ? 1.294 12.789 -10.516 1 95.62 47 ASN B N 1
ATOM 1190 C CA . ASN B 1 47 ? 1.028 12.562 -11.93 1 95.62 47 ASN B CA 1
ATOM 1191 C C . ASN B 1 47 ? 1.626 11.242 -12.406 1 95.62 47 ASN B C 1
ATOM 1193 O O . ASN B 1 47 ? 1.513 10.891 -13.578 1 95.62 47 ASN B O 1
ATOM 1197 N N . SER B 1 48 ? 2.219 10.555 -11.508 1 95.25 48 SER B N 1
ATOM 1198 C CA . SER B 1 48 ? 2.771 9.234 -11.797 1 95.25 48 SER B CA 1
ATOM 1199 C C . SER B 1 48 ? 1.712 8.148 -11.656 1 95.25 48 SER B C 1
ATOM 1201 O O . SER B 1 48 ? 0.541 8.445 -11.406 1 95.25 48 SER B O 1
ATOM 1203 N N . HIS B 1 49 ? 2.133 6.914 -11.914 1 95.81 49 HIS B N 1
ATOM 1204 C CA . HIS B 1 49 ? 1.308 5.723 -11.75 1 95.81 49 HIS B CA 1
ATOM 1205 C C . HIS B 1 49 ? 0.946 5.504 -10.289 1 95.81 49 HIS B C 1
ATOM 1207 O O . HIS B 1 49 ? 1.652 5.973 -9.391 1 95.81 49 HIS B O 1
ATOM 1213 N N . ILE B 1 50 ? -0.107 4.781 -9.992 1 97.56 50 ILE B N 1
ATOM 1214 C CA . ILE B 1 50 ? -0.63 4.508 -8.656 1 97.56 50 ILE B CA 1
ATOM 1215 C C . ILE B 1 50 ? 0.446 3.828 -7.812 1 97.56 50 ILE B C 1
ATOM 1217 O O . ILE B 1 50 ? 0.493 4.012 -6.594 1 97.56 50 ILE B O 1
ATOM 1221 N N . HIS B 1 51 ? 1.364 3.102 -8.406 1 97.56 51 HIS B N 1
ATOM 1222 C CA . HIS B 1 51 ? 2.445 2.447 -7.676 1 97.56 51 HIS B CA 1
ATOM 1223 C C . HIS B 1 51 ? 3.275 3.461 -6.895 1 97.56 51 HIS B C 1
ATOM 1225 O O . HIS B 1 51 ? 3.762 3.162 -5.801 1 97.56 51 HIS B O 1
ATOM 1231 N N . HIS B 1 52 ? 3.344 4.637 -7.473 1 96.69 52 HIS B N 1
ATOM 1232 C CA . HIS B 1 52 ? 4.105 5.684 -6.801 1 96.69 52 HIS B CA 1
ATOM 1233 C C . HIS B 1 52 ? 3.469 6.055 -5.465 1 96.69 52 HIS B C 1
ATOM 1235 O O . HIS B 1 52 ? 4.168 6.246 -4.469 1 96.69 52 HIS B O 1
ATOM 1241 N N . ALA B 1 53 ? 2.168 6.121 -5.414 1 97.5 53 ALA B N 1
ATOM 1242 C CA . ALA B 1 53 ? 1.45 6.434 -4.18 1 97.5 53 ALA B CA 1
ATOM 1243 C C . ALA B 1 53 ? 1.633 5.328 -3.143 1 97.5 53 ALA B C 1
ATOM 1245 O O . ALA B 1 53 ? 1.908 5.605 -1.974 1 97.5 53 ALA B O 1
ATOM 1246 N N . VAL B 1 54 ? 1.524 4.082 -3.596 1 98.25 54 VAL B N 1
ATOM 1247 C CA . VAL B 1 54 ? 1.647 2.939 -2.695 1 98.25 54 VAL B CA 1
ATOM 1248 C C . VAL B 1 54 ? 3.061 2.889 -2.117 1 98.25 54 VAL B C 1
ATOM 1250 O O . VAL B 1 54 ? 3.24 2.656 -0.92 1 98.25 54 VAL B O 1
ATOM 1253 N N . ILE B 1 55 ? 4.031 3.135 -2.91 1 97.56 55 ILE B N 1
ATOM 1254 C CA . ILE B 1 55 ? 5.422 3.162 -2.477 1 97.56 55 ILE B CA 1
ATOM 1255 C C . ILE B 1 55 ? 5.617 4.266 -1.439 1 97.56 55 ILE B C 1
ATOM 1257 O O . ILE B 1 55 ? 6.258 4.051 -0.407 1 97.56 55 ILE B O 1
ATOM 1261 N N . GLN B 1 56 ? 5.078 5.426 -1.709 1 97.25 56 GLN B N 1
ATOM 1262 C CA . GLN B 1 56 ? 5.223 6.551 -0.789 1 97.25 56 GLN B CA 1
ATOM 1263 C C . GLN B 1 56 ? 4.605 6.234 0.569 1 97.25 56 GLN B C 1
ATOM 1265 O O . GLN B 1 56 ? 5.199 6.523 1.61 1 97.25 56 GLN B O 1
ATOM 1270 N N . VAL B 1 57 ? 3.402 5.633 0.59 1 98.19 57 VAL B N 1
ATOM 1271 C CA . VAL B 1 57 ? 2.756 5.234 1.836 1 98.19 57 VAL B CA 1
ATOM 1272 C C . VAL B 1 57 ? 3.65 4.254 2.592 1 98.19 57 VAL B C 1
ATOM 1274 O O . VAL B 1 57 ? 3.824 4.375 3.807 1 98.19 57 VAL B O 1
ATOM 1277 N N . THR B 1 58 ? 4.203 3.367 1.8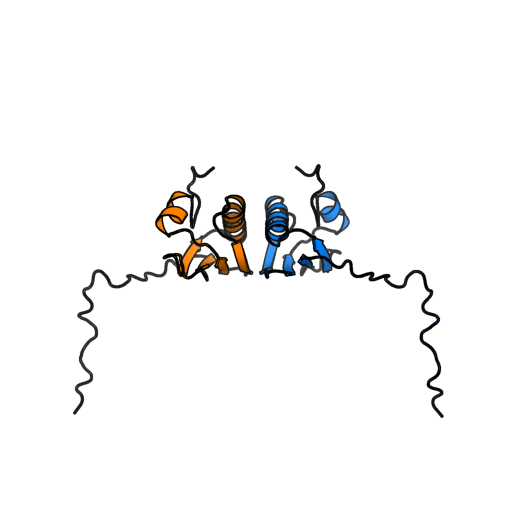61 1 97.69 58 THR B N 1
ATOM 1278 C CA . THR B 1 58 ? 5.062 2.357 2.471 1 97.69 58 THR B CA 1
ATOM 1279 C C . THR B 1 58 ? 6.289 3.002 3.109 1 97.69 58 THR B C 1
ATOM 1281 O O . THR B 1 58 ? 6.715 2.598 4.195 1 97.69 58 THR B O 1
ATOM 1284 N N . LYS B 1 59 ? 6.855 3.932 2.488 1 96.62 59 LYS B N 1
ATOM 1285 C CA . LYS B 1 59 ? 7.973 4.66 3.076 1 96.62 59 LYS B CA 1
ATOM 1286 C C . LYS B 1 59 ? 7.559 5.344 4.379 1 96.62 59 LYS B C 1
ATOM 1288 O O . LYS B 1 59 ? 8.328 5.359 5.344 1 96.62 59 LYS B O 1
ATOM 1293 N N . HIS B 1 60 ? 6.445 5.957 4.387 1 97.69 60 HIS B N 1
ATOM 1294 C CA . HIS B 1 60 ? 5.949 6.625 5.582 1 97.69 60 HIS B CA 1
ATOM 1295 C C . HIS B 1 60 ? 5.859 5.656 6.758 1 97.69 60 HIS B C 1
ATOM 1297 O O . HIS B 1 60 ? 6.289 5.98 7.867 1 97.69 60 HIS B O 1
ATOM 1303 N N . ILE B 1 61 ? 5.219 4.477 6.52 1 97.06 61 ILE B N 1
ATOM 1304 C CA . ILE B 1 61 ? 5.008 3.551 7.629 1 97.06 61 ILE B CA 1
ATOM 1305 C C . ILE B 1 61 ? 6.348 2.963 8.07 1 97.06 61 ILE B C 1
ATOM 1307 O O . ILE B 1 61 ? 6.551 2.693 9.258 1 97.06 61 ILE B O 1
ATOM 1311 N N . ALA B 1 62 ? 7.219 2.785 7.117 1 95.06 62 ALA B N 1
ATOM 1312 C CA . ALA B 1 62 ? 8.555 2.299 7.465 1 95.06 62 ALA B CA 1
ATOM 1313 C C . ALA B 1 62 ? 9.281 3.293 8.367 1 95.06 62 ALA B C 1
ATOM 1315 O O . ALA B 1 62 ? 10.055 2.898 9.242 1 95.06 62 ALA B O 1
ATOM 1316 N N . ARG B 1 63 ? 9.008 4.523 8.219 1 95.75 63 ARG B N 1
ATOM 1317 C CA . ARG B 1 63 ? 9.633 5.574 9.016 1 95.75 63 ARG B CA 1
ATOM 1318 C C . ARG B 1 63 ? 8.859 5.816 10.305 1 95.75 63 ARG B C 1
ATOM 1320 O O . ARG B 1 63 ? 9.25 6.656 11.117 1 95.75 63 ARG B O 1
ATOM 1327 N N . GLY B 1 64 ? 7.727 5.188 10.469 1 96.75 64 GLY B N 1
ATOM 1328 C CA . GLY B 1 64 ? 6.941 5.301 11.688 1 96.75 64 GLY B CA 1
ATOM 1329 C C . GLY B 1 64 ? 6.121 6.574 11.75 1 96.75 64 GLY B C 1
ATOM 1330 O O . GLY B 1 64 ? 5.816 7.07 12.836 1 96.75 64 GLY B O 1
ATOM 1331 N N . LEU B 1 65 ? 5.812 7.082 10.578 1 97.88 65 LEU B N 1
ATOM 1332 C CA . LEU B 1 65 ? 5.094 8.352 10.578 1 97.88 65 LEU B CA 1
ATOM 1333 C C . LEU B 1 65 ? 3.652 8.164 11.039 1 97.88 65 LEU B C 1
ATOM 1335 O O . LEU B 1 65 ? 3.096 9.031 11.719 1 97.88 65 LEU B O 1
ATOM 1339 N N . TYR B 1 66 ? 3.064 7.121 10.711 1 98.19 66 TYR B N 1
ATOM 1340 C CA . TYR B 1 66 ? 1.707 6.793 11.133 1 98.19 66 TYR B CA 1
ATOM 1341 C C . TYR B 1 66 ? 1.441 5.297 11 1 98.19 66 TYR B C 1
ATOM 1343 O O . TYR B 1 66 ? 2.236 4.57 10.398 1 98.19 66 TYR B O 1
ATOM 1351 N N . GLN B 1 67 ? 0.338 4.844 11.602 1 98 67 GLN B N 1
ATOM 1352 C CA . GLN B 1 67 ? -0.227 3.516 11.391 1 98 67 GLN B CA 1
ATOM 1353 C C . GLN B 1 67 ? -1.432 3.57 10.453 1 98 67 GLN B C 1
ATOM 1355 O O . GLN B 1 67 ? -2.25 4.488 10.539 1 98 67 GLN B O 1
ATOM 1360 N N . ILE B 1 68 ? -1.473 2.576 9.578 1 98.31 68 ILE B N 1
ATOM 1361 C CA . ILE B 1 68 ? -2.619 2.508 8.68 1 98.31 68 ILE B CA 1
ATOM 1362 C C . ILE B 1 68 ? -3.812 1.898 9.406 1 98.31 68 ILE B C 1
ATOM 1364 O O . ILE B 1 68 ? -3.701 0.827 10.008 1 98.31 68 ILE B O 1
ATOM 1368 N N . VAL B 1 69 ? -4.875 2.621 9.398 1 98.12 69 VAL B N 1
ATOM 1369 C CA . VAL B 1 69 ? -6.148 2.061 9.844 1 98.12 69 VAL B CA 1
ATOM 1370 C C . VAL B 1 69 ? -6.836 1.347 8.688 1 98.12 69 VAL B C 1
ATOM 1372 O O . VAL B 1 69 ? -7.332 0.229 8.844 1 98.12 69 VAL B O 1
ATOM 1375 N N . SER B 1 70 ? -6.824 2.006 7.531 1 98.69 70 SER B N 1
ATOM 1376 C CA . SER B 1 70 ? -7.277 1.405 6.281 1 98.69 70 SER B CA 1
ATOM 1377 C C . SER B 1 70 ? -6.73 2.162 5.078 1 98.69 70 SER B C 1
ATOM 1379 O O . SER B 1 70 ? -6.246 3.287 5.211 1 98.69 70 SER B O 1
ATOM 1381 N N . MET B 1 71 ? -6.777 1.455 3.975 1 98.69 71 MET B N 1
ATOM 1382 C CA . MET B 1 71 ? -6.316 2.049 2.723 1 98.69 71 MET B CA 1
ATOM 1383 C C . MET B 1 71 ? -7.082 1.475 1.535 1 98.69 71 MET B C 1
ATOM 1385 O O . MET B 1 71 ? -7.2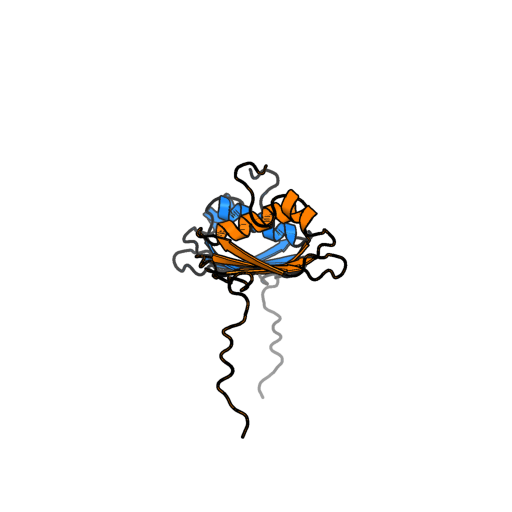58 0.26 1.432 1 98.69 71 MET B O 1
ATOM 1389 N N . ASN B 1 72 ? -7.633 2.375 0.738 1 98.75 72 ASN B N 1
ATOM 1390 C CA . ASN B 1 72 ? -8.289 2 -0.508 1 98.75 72 ASN B CA 1
ATOM 1391 C C . ASN B 1 72 ? -7.535 2.527 -1.724 1 98.75 72 ASN B C 1
ATOM 1393 O O . ASN B 1 72 ? -7.379 3.738 -1.887 1 98.75 72 ASN B O 1
ATOM 1397 N N . VAL B 1 73 ? -7.047 1.567 -2.51 1 98.62 73 VAL B N 1
ATOM 1398 C CA . VAL B 1 73 ? -6.223 1.881 -3.674 1 98.62 73 VAL B CA 1
ATOM 1399 C C . VAL B 1 73 ? -6.98 1.535 -4.953 1 98.62 73 VAL B C 1
ATOM 1401 O O . VAL B 1 73 ? -7.457 0.41 -5.113 1 98.62 73 VAL B O 1
ATOM 1404 N N . GLY B 1 74 ? -7.164 2.469 -5.844 1 98.19 74 GLY B N 1
ATOM 1405 C CA . GLY B 1 74 ? -7.625 2.301 -7.215 1 98.19 74 GLY B CA 1
ATOM 1406 C C . GLY B 1 74 ? -6.648 2.838 -8.242 1 98.19 74 GLY B C 1
ATOM 1407 O O . GLY B 1 74 ? -5.562 3.307 -7.891 1 98.19 74 GLY B O 1
ATOM 1408 N N . GLU B 1 75 ? -7.086 2.771 -9.461 1 96.19 75 GLU B N 1
ATOM 1409 C CA . GLU B 1 75 ? -6.195 3.186 -10.539 1 96.19 75 GLU B CA 1
ATOM 1410 C C . GLU B 1 75 ? -5.855 4.668 -10.43 1 96.19 75 GLU B C 1
ATOM 1412 O O . GLU B 1 75 ? -4.727 5.074 -10.719 1 96.19 75 GLU B O 1
ATOM 1417 N N . TYR B 1 76 ? -6.738 5.492 -9.953 1 97.06 76 TYR B N 1
ATOM 1418 C CA . TYR B 1 76 ? -6.535 6.934 -10.016 1 97.06 76 TYR B CA 1
ATOM 1419 C C . TYR B 1 76 ? -6.688 7.57 -8.641 1 97.06 76 TYR B C 1
ATOM 1421 O O . TYR B 1 76 ? -6.691 8.797 -8.516 1 97.06 76 TYR B O 1
ATOM 1429 N N . GLN B 1 77 ? -6.824 6.785 -7.703 1 98.25 77 GLN B N 1
ATOM 1430 C CA . GLN B 1 77 ? -7.043 7.367 -6.383 1 98.25 77 GLN B CA 1
ATOM 1431 C C . GLN B 1 77 ? -6.547 6.438 -5.281 1 98.25 77 GLN B C 1
ATOM 1433 O O . GLN B 1 77 ? -6.707 5.219 -5.371 1 98.25 77 GLN B O 1
ATOM 1438 N N . CYS B 1 78 ? -6.004 6.945 -4.254 1 98.56 78 CYS B N 1
ATOM 1439 C CA . CYS B 1 78 ? -5.602 6.285 -3.02 1 98.56 78 CYS B CA 1
ATOM 1440 C C . CYS B 1 78 ? -6.09 7.059 -1.801 1 98.56 78 CYS B C 1
ATOM 1442 O O . CYS B 1 78 ? -5.785 8.242 -1.648 1 98.56 78 CYS B O 1
ATOM 1444 N N . ILE B 1 79 ? -6.895 6.387 -0.949 1 98.75 79 ILE B N 1
ATOM 1445 C CA . ILE B 1 79 ? -7.355 6.984 0.3 1 98.75 79 ILE B CA 1
ATOM 1446 C C . ILE B 1 79 ? -6.738 6.242 1.484 1 98.75 79 ILE B C 1
ATOM 1448 O O . ILE B 1 79 ? -6.934 5.035 1.641 1 98.75 79 ILE B O 1
ATOM 1452 N N . VAL B 1 80 ? -5.992 6.961 2.271 1 98.75 80 VAL B N 1
ATOM 1453 C CA . VAL B 1 80 ? -5.316 6.402 3.438 1 98.75 80 VAL B CA 1
ATOM 1454 C C . VAL B 1 80 ? -5.957 6.938 4.715 1 98.75 80 VAL B C 1
ATOM 1456 O O . VAL B 1 80 ? -5.836 8.125 5.027 1 98.75 80 VAL B O 1
ATOM 1459 N N . VAL B 1 81 ? -6.695 6.102 5.363 1 98.81 81 VAL B N 1
ATOM 1460 C CA . VAL B 1 81 ? -7.133 6.398 6.727 1 98.81 81 VAL B CA 1
ATOM 1461 C C . VAL B 1 81 ? -6.062 5.953 7.719 1 98.81 81 VAL B C 1
ATOM 1463 O O . VAL B 1 81 ? -5.672 4.785 7.738 1 98.81 81 VAL B O 1
ATOM 1466 N N . MET B 1 82 ? -5.59 6.867 8.547 1 98.56 82 MET B N 1
ATOM 1467 C CA . MET B 1 82 ? -4.383 6.648 9.336 1 98.56 82 MET B CA 1
ATOM 1468 C C . MET B 1 82 ? -4.57 7.145 10.766 1 98.56 82 MET B C 1
ATOM 1470 O O . MET B 1 82 ? -5.566 7.801 11.078 1 98.56 82 MET B O 1
ATOM 1474 N N . GLU B 1 83 ? -3.707 6.703 11.633 1 98.56 83 GLU B N 1
ATOM 1475 C CA . GLU B 1 83 ? -3.639 7.199 13 1 98.56 83 GLU B CA 1
ATOM 1476 C C . GLU B 1 83 ? -2.227 7.664 13.352 1 98.56 83 GLU B C 1
ATOM 1478 O O . GLU B 1 83 ? -1.264 6.914 13.188 1 98.56 83 GLU B O 1
ATOM 1483 N N . THR B 1 84 ? -2.098 8.914 13.773 1 98.62 84 THR B N 1
ATOM 1484 C CA . THR B 1 84 ? -0.831 9.438 14.273 1 98.62 84 THR B CA 1
ATOM 1485 C C . THR B 1 84 ? -1.069 10.586 15.25 1 98.62 84 THR B C 1
ATOM 1487 O O . THR B 1 84 ? -1.993 11.383 15.07 1 98.62 84 THR B O 1
ATOM 1490 N N . GLU B 1 85 ? -0.348 10.656 16.281 1 98.38 85 GLU B N 1
ATOM 1491 C CA . GLU B 1 85 ? -0.396 11.766 17.219 1 98.38 85 GLU B CA 1
ATOM 1492 C C . GLU B 1 85 ? 0.535 12.898 16.797 1 98.38 85 GLU B C 1
ATOM 1494 O O . GLU B 1 85 ? 0.525 13.977 17.391 1 98.38 85 GLU B O 1
ATOM 1499 N N . LYS B 1 86 ? 1.393 12.578 15.773 1 98.12 86 LYS B N 1
ATOM 1500 C CA . LYS B 1 86 ? 2.354 13.578 15.312 1 98.12 86 LYS B CA 1
ATOM 1501 C C . LYS B 1 86 ? 1.644 14.812 14.766 1 98.12 86 LYS B C 1
ATOM 1503 O O . LYS B 1 86 ? 0.575 14.703 14.164 1 98.12 86 LYS B O 1
ATOM 1508 N N . LEU B 1 87 ? 2.234 15.922 14.953 1 98.12 87 LEU B N 1
ATOM 1509 C CA . LEU B 1 87 ? 1.704 17.188 14.4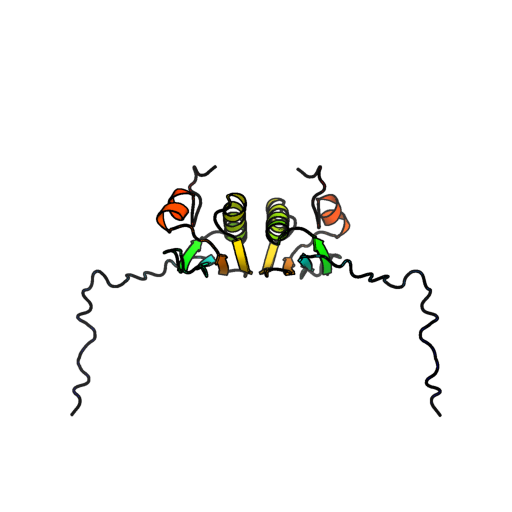53 1 98.12 87 LEU B CA 1
ATOM 1510 C C . LEU B 1 87 ? 2.055 17.375 12.977 1 98.12 87 LEU B C 1
ATOM 1512 O O . LEU B 1 87 ? 2.979 16.75 12.469 1 98.12 87 LEU B O 1
ATOM 1516 N N . THR B 1 88 ? 1.388 18.25 12.375 1 97.25 88 THR B N 1
ATOM 1517 C CA . THR B 1 88 ? 1.562 18.516 10.953 1 97.25 88 THR B CA 1
ATOM 1518 C C . THR B 1 88 ? 3.012 18.875 10.641 1 97.25 88 THR B C 1
ATOM 1520 O O . THR B 1 88 ? 3.605 18.328 9.711 1 97.25 88 THR B O 1
ATOM 1523 N N . ASP B 1 89 ? 3.582 19.812 11.438 1 96.25 89 ASP B N 1
ATOM 1524 C CA . ASP B 1 89 ? 4.949 20.266 11.18 1 96.25 89 ASP B CA 1
ATOM 1525 C C . ASP B 1 89 ? 5.934 19.109 11.273 1 96.25 89 ASP B C 1
ATOM 1527 O O . ASP B 1 89 ? 6.902 19.047 10.508 1 96.25 89 ASP B O 1
ATOM 1531 N N . ASP B 1 90 ? 5.695 18.234 12.188 1 96.94 90 ASP B N 1
ATOM 1532 C CA . ASP B 1 90 ? 6.555 17.078 12.352 1 96.94 90 ASP B CA 1
ATOM 1533 C C . ASP B 1 90 ? 6.461 16.141 11.148 1 96.94 90 ASP B C 1
ATOM 1535 O O . ASP B 1 90 ? 7.48 15.672 10.641 1 96.94 90 ASP B O 1
ATOM 1539 N N . LEU B 1 91 ? 5.27 15.867 10.688 1 97.44 91 LEU B N 1
ATOM 1540 C CA . LEU B 1 91 ? 5.066 15.023 9.508 1 97.44 91 LEU B CA 1
ATOM 1541 C C . LEU B 1 91 ? 5.758 15.625 8.289 1 97.44 91 LEU B C 1
ATOM 1543 O O . LEU B 1 91 ? 6.488 14.922 7.578 1 97.44 91 LEU B O 1
ATOM 1547 N N . MET B 1 92 ? 5.602 16.906 8.117 1 95.12 92 MET B N 1
ATOM 1548 C CA . MET B 1 92 ? 6.137 17.578 6.945 1 95.12 92 MET B CA 1
ATOM 1549 C C . MET B 1 92 ? 7.66 17.594 6.973 1 95.12 92 MET B C 1
ATOM 1551 O O . MET B 1 92 ? 8.305 17.547 5.922 1 95.12 92 MET B O 1
ATOM 1555 N N . SER B 1 93 ? 8.188 17.672 8.125 1 94.88 93 SER B N 1
ATOM 1556 C CA . SER B 1 93 ? 9.641 17.719 8.266 1 94.88 93 SER B CA 1
ATOM 1557 C C . SER B 1 93 ? 10.258 16.344 8.008 1 94.88 93 SER B C 1
ATOM 1559 O O . SER B 1 93 ? 11.477 16.234 7.863 1 94.88 93 SER B O 1
ATOM 1561 N N . HIS B 1 94 ? 9.422 15.32 7.914 1 94.94 94 HIS B N 1
ATOM 1562 C CA . HIS B 1 94 ? 9.93 13.969 7.75 1 94.94 94 HIS B CA 1
ATOM 1563 C C . HIS B 1 94 ? 9.477 13.367 6.426 1 94.94 94 HIS B C 1
ATOM 1565 O O . HIS B 1 94 ? 9.336 12.141 6.305 1 94.94 94 HIS B O 1
ATOM 1571 N N . GLY B 1 95 ? 9.125 14.18 5.457 1 92.88 95 GLY B N 1
ATOM 1572 C CA . GLY B 1 95 ? 8.922 13.703 4.098 1 92.88 95 GLY B CA 1
ATOM 1573 C C . GLY B 1 95 ? 7.461 13.5 3.744 1 92.88 95 GLY B C 1
ATOM 1574 O O . GLY B 1 95 ? 7.145 12.953 2.688 1 92.88 95 GLY B O 1
ATOM 1575 N N . PHE B 1 96 ? 6.594 13.906 4.625 1 96.19 96 PHE B N 1
ATOM 1576 C CA . PHE B 1 96 ? 5.16 13.875 4.359 1 96.19 96 PHE B CA 1
ATOM 1577 C C . PHE B 1 96 ? 4.73 15.109 3.574 1 96.19 96 PHE B C 1
ATOM 1579 O O . PHE B 1 96 ? 5.18 16.219 3.859 1 96.19 96 PHE B O 1
ATOM 1586 N N . PRO B 1 97 ? 3.855 14.945 2.506 1 96.62 97 PRO B N 1
ATOM 1587 C CA . PRO B 1 97 ? 3.244 13.719 1.988 1 96.62 97 PRO B CA 1
ATOM 1588 C C . PRO B 1 97 ? 4.074 13.062 0.883 1 96.62 97 PRO B C 1
ATOM 1590 O O . PRO B 1 97 ? 3.824 11.914 0.516 1 96.62 97 PRO B O 1
ATOM 1593 N N . TRP B 1 98 ? 5.07 13.828 0.27 1 95.94 98 TRP B N 1
ATOM 1594 C CA . TRP B 1 98 ? 5.938 13.297 -0.78 1 95.94 98 TRP B CA 1
ATOM 1595 C C . TRP B 1 98 ? 7.406 13.523 -0.437 1 95.94 98 TRP B C 1
ATOM 1597 O O . TRP B 1 98 ? 7.805 14.633 -0.072 1 95.94 98 TRP B O 1
ATOM 1607 N N . ASP B 1 99 ? 8.031 12.398 -0.581 1 91.19 99 ASP B N 1
ATOM 1608 C CA . ASP B 1 99 ? 9.469 12.516 -0.348 1 91.19 99 ASP B CA 1
ATOM 1609 C C . ASP B 1 99 ? 10.109 13.477 -1.349 1 91.19 99 ASP B C 1
ATOM 1611 O O . ASP B 1 99 ? 9.68 13.555 -2.504 1 91.19 99 ASP B O 1
ATOM 1615 N N . ARG B 1 100 ? 11.008 14.242 -0.809 1 74.88 100 ARG B N 1
ATOM 1616 C CA . ARG B 1 100 ? 11.867 15.039 -1.679 1 74.88 100 ARG B CA 1
ATOM 1617 C C . ARG B 1 100 ? 12.992 14.188 -2.258 1 74.88 100 ARG B C 1
ATOM 1619 O O . ARG B 1 100 ? 13.289 13.109 -1.742 1 74.88 100 ARG B O 1
ATOM 1626 N N . ASN B 1 101 ? 13.328 14.555 -3.416 1 65.25 101 ASN B N 1
ATOM 1627 C CA . ASN B 1 101 ? 14.422 13.859 -4.086 1 65.25 101 ASN B CA 1
ATOM 1628 C C . ASN B 1 101 ? 15.539 13.5 -3.115 1 65.25 101 ASN B C 1
ATOM 1630 O O . ASN B 1 101 ? 16.219 12.492 -3.285 1 65.25 101 ASN B O 1
ATOM 1634 N N . ASP B 1 102 ? 15.664 14.289 -2.109 1 55.62 102 ASP B N 1
ATOM 1635 C CA . ASP B 1 102 ? 16.781 14.094 -1.192 1 55.62 102 ASP B CA 1
ATOM 1636 C C . ASP B 1 102 ? 16.344 13.328 0.056 1 55.62 102 ASP B C 1
ATOM 1638 O O . ASP B 1 102 ? 17.125 13.156 0.991 1 55.62 102 ASP B O 1
ATOM 1642 N N . ASP B 1 103 ? 15.102 12.945 0.038 1 58.44 103 ASP B N 1
ATOM 1643 C CA . ASP B 1 103 ? 14.656 12.211 1.219 1 58.44 103 ASP B CA 1
ATOM 1644 C C . ASP B 1 103 ? 15.195 10.781 1.216 1 58.44 103 ASP B C 1
ATOM 1646 O O . ASP B 1 103 ? 15.234 10.133 0.17 1 58.44 103 ASP B O 1
ATOM 1650 N N . PRO B 1 104 ? 15.883 10.32 2.32 1 52.75 104 PRO B N 1
ATOM 1651 C CA . PRO B 1 104 ? 16.547 9.016 2.369 1 52.75 104 PRO B CA 1
ATOM 1652 C C . PRO B 1 104 ? 15.594 7.863 2.045 1 52.75 104 PRO B C 1
ATOM 1654 O O . PRO B 1 104 ? 14.383 8 2.195 1 52.75 104 PRO B O 1
#

Foldseek 3Di:
DPPPPPPPPPPPPPPPVCCVVPDAQAKEKEAEPEPLEPDGIDIDYHNDWQVQQVVQVVVCVVVVVWAFPDWDGDGRYIYTYTYDNDYPVRCVVQQPPHRDPPRD/DPPPPPPPPPPPPPPPVCCVVPDAQAKEKEAEPEPLEPDGIDIDYHNDWQVQQVVQVVVCVVVVVWAFPDWDGDGRYIYTYTYDNDYPVVCVVQQPPHRDPPRD

Solvent-accessible surface area (backbone atoms only — not comparable to full-atom values): 11987 Å² total; per-residue (Å²): 131,86,77,82,72,80,64,84,66,80,56,62,79,78,76,38,79,74,65,70,68,78,83,41,62,16,37,32,35,41,38,39,73,28,80,82,15,80,36,48,71,48,80,52,61,38,77,55,62,46,64,56,57,54,45,49,53,43,51,39,45,74,71,61,62,42,46,75,53,30,33,44,37,40,67,43,36,36,42,36,36,30,39,36,65,57,37,50,70,59,41,46,74,69,36,46,92,59,65,48,95,81,51,132,134,85,78,81,69,80,64,81,67,79,54,61,80,78,74,38,78,74,66,69,68,77,83,41,61,16,37,32,35,42,37,40,71,29,79,82,15,81,38,48,72,48,80,51,63,37,77,56,62,47,65,57,56,54,44,47,54,44,52,39,45,73,70,62,62,41,46,77,53,30,33,45,37,41,67,45,36,34,41,37,36,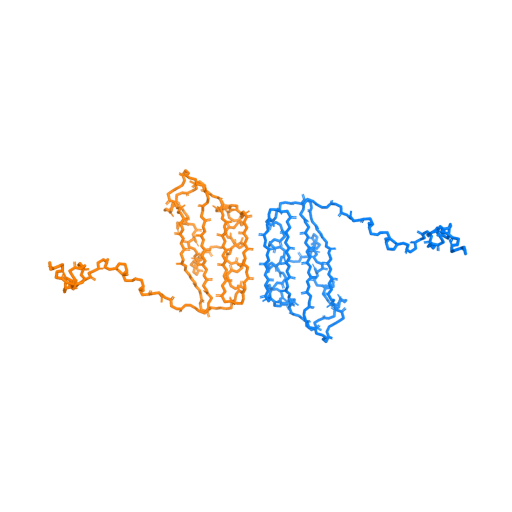28,39,36,63,58,37,50,70,59,41,47,74,69,36,49,89,60,66,48,96,81,49,129

Sequence (208 aa):
TVDPSTNPASWPPGQAPEFGTAIYRVDVTYINLNRDSDFRTLRTGTNSHIHHAVIQVTKHIARGLYQIVSMNVGEYQCIVVMETEKLTDDLMSHGFPWDRNDDPTVDPSTNPASWPPGQAPEFGTAIYRVDVTYINLNRDSDFRTLRTGTNSHIHHAVIQVTKHIARGLYQIVSMNVGEYQCIVVMETEKLTDDLMSHGFPWDRNDDP

Radius of gyration: 23.34 Å; Cα contacts (8 Å, |Δi|>4): 342; chains: 2; bounding box: 56×83×40 Å